Protein AF-A0A1Q9BW76-F1 (afdb_monomer_lite)

pLDDT: mean 77.2, std 19.24, range [25.28, 98.38]

Sequence (351 aa):
MSAIQAGSPHRVFLRGLPVELANRSTLQNICSAFGDVEDAWVRVVDRTAGLHESWSFVQFATGAGATSAAEAGQDIWERVAQAQGLQIDASSIKGTLLQSQKNAEGEVVAESVVLDALEAEDVGNFDFESFRERFSMWLGRPVLRRDAEIIFKVLHEHRPDATVHGILRSAKDMHDDDAPAGTDILLVMAYSANYAPGAVCQRVNYEYSRRHGYGFKCEVLTNEDMLAAISPRDALTWYKVLLLKRELSTETYKYVVWLDGDAAILDQDKSFESFIHQAKGRHLILQEDLSAECRVNCGVMIFRRSNWTLTLLRLLWEGNLSRRHHCKPYYASRTQMLQAAGTAPAGLSTK

InterPro domains:
  IPR000504 RNA recognition motif domain [PS50102] (10-93)
  IPR008630 Glycosyltransferase 34 [PTHR31306] (205-321)
  IPR012677 Nucleotide-binding alpha-beta plait domain superfamily [G3DSA:3.30.70.330] (4-107)
  IPR029044 Nucleotide-diphospho-sugar transferases [G3DSA:3.90.550.10] (182-341)
  IPR035979 RNA-binding domain superfamily [SSF54928] (7-72)

Organism: Symbiodinium microadriaticum (NCBI:txid2951)

Radius of gyration: 22.47 Å; chains: 1; bounding box: 59×48×53 Å

Structure (mmCIF, N/CA/C/O backbone):
data_AF-A0A1Q9BW76-F1
#
_entry.id   AF-A0A1Q9BW76-F1
#
loop_
_atom_site.group_PDB
_atom_site.id
_atom_site.type_symbol
_atom_site.label_atom_id
_atom_site.label_alt_id
_atom_site.label_comp_id
_atom_site.label_asym_id
_atom_site.label_entity_id
_atom_site.label_seq_id
_atom_site.pdbx_PDB_ins_code
_atom_site.Cartn_x
_atom_site.Cartn_y
_atom_site.Cartn_z
_atom_site.occupancy
_atom_site.B_iso_or_equiv
_atom_site.auth_seq_id
_atom_site.auth_comp_id
_atom_site.auth_asym_id
_atom_site.auth_atom_id
_atom_site.pdbx_PDB_model_num
ATOM 1 N N . MET A 1 1 ? 35.151 21.543 -2.971 1.00 30.64 1 MET A N 1
ATOM 2 C CA . MET A 1 1 ? 35.061 20.163 -3.491 1.00 30.64 1 MET A CA 1
ATOM 3 C C . MET A 1 1 ? 33.690 19.625 -3.113 1.00 30.64 1 MET A C 1
ATOM 5 O O . MET A 1 1 ? 33.524 19.171 -1.990 1.00 30.64 1 MET A O 1
ATOM 9 N N . SER A 1 2 ? 32.685 19.803 -3.977 1.00 26.66 2 SER A N 1
ATOM 10 C CA . SER A 1 2 ? 31.343 19.262 -3.734 1.00 26.66 2 SER A CA 1
ATOM 11 C C . SER A 1 2 ? 31.344 17.769 -4.048 1.00 26.66 2 SER A C 1
ATOM 13 O O . SER A 1 2 ? 31.855 17.355 -5.088 1.00 26.66 2 SER A O 1
ATOM 15 N N . ALA A 1 3 ? 30.810 16.971 -3.127 1.00 27.80 3 ALA A N 1
ATOM 16 C CA . ALA A 1 3 ? 30.632 15.542 -3.315 1.00 27.80 3 ALA A CA 1
ATOM 17 C C . ALA A 1 3 ? 29.739 15.279 -4.538 1.00 27.80 3 ALA A C 1
ATOM 19 O O . ALA A 1 3 ? 28.700 15.913 -4.714 1.00 27.80 3 ALA A O 1
ATOM 20 N N . ILE A 1 4 ? 30.186 14.359 -5.387 1.00 25.28 4 ILE A N 1
ATOM 21 C CA . ILE A 1 4 ? 29.471 13.872 -6.564 1.00 25.28 4 ILE A CA 1
ATOM 22 C C . ILE A 1 4 ? 28.160 13.228 -6.085 1.00 25.28 4 ILE A C 1
ATOM 24 O O . ILE A 1 4 ? 28.191 12.280 -5.301 1.00 25.28 4 ILE A O 1
ATOM 28 N N . GLN A 1 5 ? 27.013 13.752 -6.531 1.00 37.19 5 GLN A N 1
ATOM 29 C CA . GLN A 1 5 ? 25.717 13.087 -6.370 1.00 37.19 5 GLN A CA 1
ATOM 30 C C . GLN A 1 5 ? 25.763 11.732 -7.083 1.00 37.19 5 GLN A C 1
ATOM 32 O O . GLN A 1 5 ? 26.122 11.658 -8.259 1.00 37.19 5 GLN A O 1
ATOM 37 N N . ALA A 1 6 ? 25.397 10.666 -6.369 1.00 42.09 6 ALA A N 1
ATOM 38 C CA . ALA A 1 6 ? 25.273 9.326 -6.928 1.00 42.09 6 ALA A CA 1
ATOM 39 C C . ALA A 1 6 ? 24.282 9.346 -8.105 1.00 42.09 6 ALA A C 1
ATOM 41 O O . ALA A 1 6 ? 23.115 9.702 -7.935 1.00 42.09 6 ALA A O 1
ATOM 42 N N . GLY A 1 7 ? 24.769 9.017 -9.304 1.00 56.22 7 GLY A N 1
ATOM 43 C CA . GLY A 1 7 ? 23.944 8.893 -10.502 1.00 56.22 7 GLY A CA 1
ATOM 44 C C . GLY A 1 7 ? 22.870 7.819 -10.333 1.00 56.22 7 GLY A C 1
ATOM 45 O O . GLY A 1 7 ? 23.021 6.887 -9.541 1.00 56.22 7 GLY A O 1
ATOM 46 N N . SER A 1 8 ? 21.764 7.963 -11.058 1.00 55.16 8 SER A N 1
ATOM 47 C CA . SER A 1 8 ? 20.677 6.991 -11.034 1.00 55.16 8 SER A CA 1
ATOM 48 C C . SER A 1 8 ? 21.168 5.596 -11.436 1.00 55.16 8 SER A C 1
ATOM 50 O O . SER A 1 8 ? 21.981 5.487 -12.354 1.00 55.16 8 SER A O 1
ATOM 52 N N . PRO A 1 9 ? 20.661 4.519 -10.817 1.00 71.44 9 PRO A N 1
ATOM 53 C CA . PRO A 1 9 ? 21.101 3.170 -11.146 1.00 71.44 9 PRO A CA 1
ATOM 54 C C . PRO A 1 9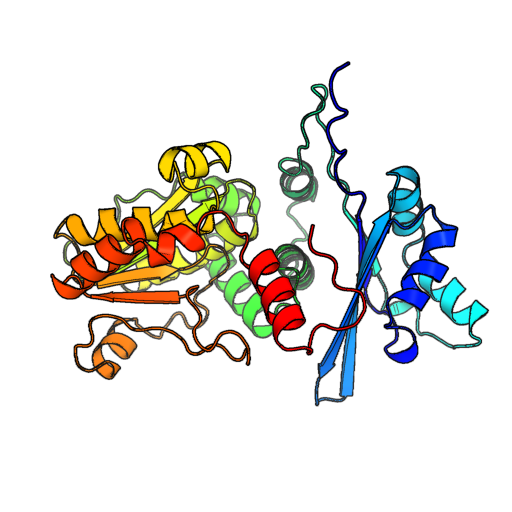 ? 20.678 2.785 -12.573 1.00 71.44 9 PRO A C 1
ATOM 56 O O . PRO A 1 9 ? 19.504 2.894 -12.931 1.00 71.44 9 PRO A O 1
ATOM 59 N N . HIS A 1 10 ? 21.624 2.296 -13.379 1.00 88.00 10 HIS A N 1
ATOM 60 C CA . HIS A 1 10 ? 21.377 1.826 -14.745 1.00 88.00 10 HIS A CA 1
ATOM 61 C C . HIS A 1 10 ? 20.973 0.346 -14.722 1.00 88.00 10 HIS A C 1
ATOM 63 O O . HIS A 1 10 ? 21.835 -0.530 -14.689 1.00 88.00 10 HIS A O 1
ATOM 69 N N . ARG A 1 11 ? 19.669 0.044 -14.670 1.00 87.25 11 ARG A N 1
ATOM 70 C CA . ARG A 1 11 ? 19.169 -1.330 -14.474 1.00 87.25 11 ARG A CA 1
ATOM 71 C C . ARG A 1 11 ? 18.524 -1.915 -15.729 1.00 87.25 11 ARG A C 1
ATOM 73 O O . ARG A 1 11 ? 17.868 -1.218 -16.494 1.00 87.25 11 ARG A O 1
ATOM 80 N N . VAL A 1 12 ? 18.669 -3.224 -15.901 1.00 85.50 12 VAL A N 1
ATOM 81 C CA . VAL A 1 12 ? 18.027 -4.010 -16.963 1.00 85.50 12 VAL A CA 1
ATOM 82 C C . VAL A 1 12 ? 17.241 -5.146 -16.328 1.00 85.50 12 VAL A C 1
ATOM 84 O O . VAL A 1 12 ? 17.756 -5.831 -15.441 1.00 85.50 12 VAL A O 1
ATOM 87 N N . PHE A 1 13 ? 15.994 -5.331 -16.765 1.00 84.69 13 PHE A N 1
ATOM 88 C CA . PHE A 1 13 ? 15.166 -6.467 -16.373 1.00 84.69 13 PHE A CA 1
ATOM 89 C C . PHE A 1 13 ? 15.250 -7.562 -17.435 1.0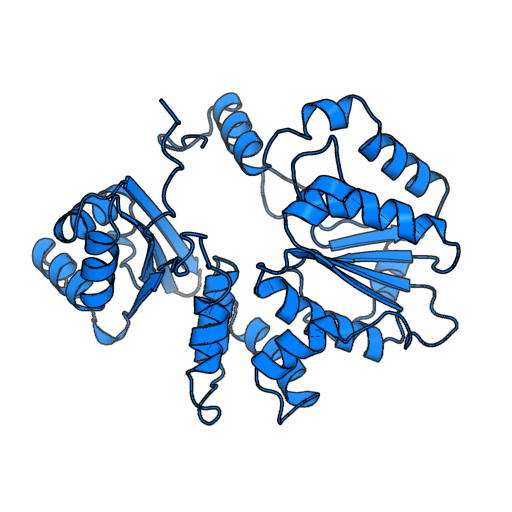0 84.69 13 PHE A C 1
ATOM 91 O O . PHE A 1 13 ? 15.068 -7.319 -18.629 1.00 84.69 13 PHE A O 1
ATOM 98 N N . LEU A 1 14 ? 15.528 -8.773 -16.972 1.00 82.81 14 LEU A N 1
ATOM 99 C CA . LEU A 1 14 ? 15.807 -9.942 -17.786 1.00 82.81 14 LEU A CA 1
ATOM 100 C C . LEU A 1 14 ? 14.862 -11.072 -17.364 1.00 82.81 14 LEU A C 1
ATOM 102 O O . LEU A 1 14 ? 14.871 -11.504 -16.207 1.00 82.81 14 LEU A O 1
ATOM 106 N N . ARG A 1 15 ? 14.030 -11.550 -18.293 1.00 78.12 15 ARG A N 1
ATOM 107 C CA . ARG A 1 15 ? 13.020 -12.593 -18.052 1.00 78.12 15 ARG A CA 1
ATOM 108 C C . ARG A 1 15 ? 13.410 -13.900 -18.740 1.00 78.12 15 ARG A C 1
ATOM 110 O O . ARG A 1 15 ? 14.184 -13.877 -19.687 1.00 78.12 15 ARG A O 1
ATOM 117 N N . GLY A 1 16 ? 12.854 -15.022 -18.283 1.00 78.38 16 GLY A N 1
ATOM 118 C CA . GLY A 1 16 ? 13.006 -16.310 -18.971 1.00 78.38 16 GLY A CA 1
ATOM 119 C C . GLY A 1 16 ? 14.390 -16.938 -18.815 1.00 78.38 16 GLY A C 1
ATOM 120 O O . GLY A 1 16 ? 14.782 -17.763 -19.630 1.00 78.38 16 GLY A O 1
ATOM 121 N N . LEU A 1 17 ? 15.134 -16.552 -17.777 1.00 76.50 17 LEU A N 1
ATOM 122 C CA . LEU A 1 17 ? 16.426 -17.156 -17.473 1.00 76.50 17 LEU A CA 1
ATOM 123 C C . LEU A 1 17 ? 16.195 -18.646 -17.123 1.00 76.50 17 LEU A C 1
ATOM 125 O O . LEU A 1 17 ? 15.382 -18.943 -16.238 1.00 76.50 17 LEU A O 1
ATOM 129 N N . PRO A 1 18 ? 16.847 -19.604 -17.802 1.00 78.75 18 PRO A N 1
ATOM 130 C CA . PRO A 1 18 ? 16.723 -21.011 -17.433 1.00 78.75 18 PRO A CA 1
ATOM 131 C C . PRO A 1 18 ? 17.132 -21.224 -15.977 1.00 78.75 18 PRO A C 1
ATOM 133 O O . PRO A 1 18 ? 18.048 -20.562 -15.483 1.00 78.75 18 PRO A O 1
ATOM 136 N N . VAL A 1 19 ? 16.447 -22.122 -15.270 1.00 79.19 19 VAL A N 1
ATOM 137 C CA . VAL A 1 19 ? 16.668 -22.350 -13.830 1.00 79.19 19 VAL A CA 1
ATOM 138 C C . VAL A 1 19 ? 18.111 -22.753 -13.547 1.00 79.19 19 VAL A C 1
ATOM 140 O O . VAL A 1 19 ? 18.692 -22.337 -12.548 1.00 79.19 19 VAL A O 1
ATOM 143 N N . GLU A 1 20 ? 18.715 -23.499 -14.464 1.00 80.50 20 GLU A N 1
ATOM 144 C CA . GLU A 1 20 ? 20.098 -23.964 -14.408 1.00 80.50 20 GLU A CA 1
ATOM 145 C C . GLU A 1 20 ? 21.093 -22.796 -14.434 1.00 80.50 20 GLU A C 1
ATOM 147 O O . GLU A 1 20 ? 22.194 -22.881 -13.891 1.00 80.50 20 GLU A O 1
ATOM 152 N N . LEU A 1 21 ? 20.687 -21.678 -15.036 1.00 76.00 21 LEU A N 1
ATOM 153 C CA . LEU A 1 21 ? 21.475 -20.459 -15.179 1.00 76.00 21 LEU A CA 1
ATOM 154 C C . LEU A 1 21 ? 21.073 -19.386 -14.163 1.00 76.00 21 LEU A C 1
ATOM 156 O O . LEU A 1 21 ? 21.686 -18.318 -14.111 1.00 76.00 21 LEU A O 1
ATOM 160 N N . ALA A 1 22 ? 20.068 -19.666 -13.331 1.00 81.50 22 ALA A N 1
ATOM 161 C CA . ALA A 1 22 ? 19.457 -18.711 -12.429 1.00 81.50 22 ALA A CA 1
ATOM 162 C C . ALA A 1 22 ? 20.263 -18.479 -11.140 1.00 81.50 22 ALA A C 1
ATOM 164 O O . ALA A 1 22 ? 19.748 -18.556 -10.024 1.00 81.50 22 ALA A O 1
ATOM 165 N N . ASN A 1 23 ? 21.540 -18.135 -11.298 1.00 87.62 23 ASN A N 1
ATOM 166 C CA . ASN A 1 23 ? 22.409 -17.697 -10.218 1.00 87.62 23 ASN A CA 1
ATOM 167 C C . ASN A 1 23 ? 23.085 -16.356 -10.552 1.00 87.62 23 ASN A C 1
ATOM 169 O O . ASN A 1 23 ? 23.303 -15.997 -11.710 1.00 87.62 23 ASN A O 1
ATOM 173 N N . ARG A 1 24 ? 23.414 -15.607 -9.496 1.00 88.44 24 ARG A N 1
ATOM 174 C CA . ARG A 1 24 ? 23.959 -14.246 -9.584 1.00 88.44 24 ARG A CA 1
ATOM 175 C C . ARG A 1 24 ? 25.261 -14.178 -10.383 1.00 88.44 24 ARG A C 1
ATOM 177 O O . ARG A 1 24 ? 25.394 -13.301 -11.227 1.00 88.44 24 ARG A O 1
ATOM 184 N N . SER A 1 25 ? 26.199 -15.090 -10.135 1.00 89.00 25 SER A N 1
ATOM 185 C CA . SER A 1 25 ? 27.525 -15.072 -10.765 1.00 89.00 25 SER A CA 1
ATOM 186 C C . SER A 1 25 ? 27.455 -15.341 -12.266 1.00 89.00 25 SER A C 1
ATOM 188 O O . SER A 1 25 ? 28.106 -14.650 -13.043 1.00 89.00 25 SER A O 1
ATOM 190 N N . THR A 1 26 ? 26.624 -16.296 -12.685 1.00 85.94 26 THR A N 1
ATOM 191 C CA . THR A 1 26 ? 26.348 -16.558 -14.100 1.00 85.94 26 THR A CA 1
ATOM 192 C C . THR A 1 26 ? 25.786 -15.309 -14.765 1.00 85.94 26 THR A C 1
ATOM 194 O O . THR A 1 26 ? 26.327 -14.877 -15.780 1.00 85.94 26 THR A O 1
ATOM 197 N N . LEU A 1 27 ? 24.780 -14.672 -14.159 1.00 88.62 27 LEU A N 1
ATOM 198 C CA . LEU A 1 27 ? 24.181 -13.465 -14.722 1.00 88.62 27 LEU A CA 1
ATOM 199 C C . LEU A 1 27 ? 25.171 -12.295 -14.824 1.00 88.62 27 LEU A C 1
ATOM 201 O O . LEU A 1 27 ? 25.184 -11.603 -15.836 1.00 88.62 27 LEU A O 1
ATOM 205 N N . GLN A 1 28 ? 26.025 -12.099 -13.814 1.00 92.38 28 GLN A N 1
ATOM 206 C CA . GLN A 1 28 ? 27.088 -11.089 -13.861 1.00 92.38 28 GLN A CA 1
ATOM 207 C C . GLN A 1 28 ? 28.040 -11.351 -15.024 1.00 92.38 28 GLN A C 1
ATOM 209 O O . GLN A 1 28 ? 28.235 -10.465 -15.844 1.00 92.38 28 GLN A O 1
ATOM 214 N N . ASN A 1 29 ? 28.558 -12.575 -15.141 1.00 88.88 29 ASN A N 1
ATOM 215 C CA . ASN A 1 29 ? 29.505 -12.940 -16.194 1.00 88.88 29 ASN A CA 1
ATOM 216 C C . ASN A 1 29 ? 28.921 -12.744 -17.599 1.00 88.88 29 ASN A C 1
ATOM 218 O O . ASN A 1 29 ? 29.605 -12.240 -18.485 1.00 88.88 29 ASN A O 1
ATOM 222 N N . ILE A 1 30 ? 27.657 -13.130 -17.797 1.00 87.06 30 ILE A N 1
ATOM 223 C CA . ILE A 1 30 ? 26.947 -12.942 -19.068 1.00 87.06 30 ILE A CA 1
ATOM 224 C C . ILE A 1 30 ? 26.818 -11.454 -19.373 1.00 87.06 30 ILE A C 1
ATOM 226 O O . ILE A 1 30 ? 27.171 -10.998 -20.460 1.00 87.06 30 ILE A O 1
ATOM 230 N N . CYS A 1 31 ? 26.324 -10.687 -18.403 1.00 90.81 31 CYS A N 1
ATOM 231 C CA . CYS A 1 31 ? 26.029 -9.285 -18.624 1.00 90.81 31 CYS A CA 1
ATOM 232 C C . CYS A 1 31 ? 27.281 -8.404 -18.696 1.00 90.81 31 CYS A C 1
ATOM 234 O O . CYS A 1 31 ? 27.226 -7.346 -19.317 1.00 90.81 31 CYS A O 1
ATOM 236 N N . SER A 1 32 ? 28.426 -8.858 -18.177 1.00 92.88 32 SER A N 1
ATOM 237 C CA . SER A 1 32 ? 29.717 -8.177 -18.333 1.00 92.88 32 SER A CA 1
ATOM 238 C C . SER A 1 32 ? 30.139 -7.993 -19.794 1.00 92.88 32 SER A C 1
ATOM 240 O O . SER A 1 32 ? 30.930 -7.100 -20.084 1.00 92.88 32 SER A O 1
ATOM 242 N N . ALA A 1 33 ? 29.588 -8.775 -20.730 1.00 91.25 33 ALA A N 1
ATOM 243 C CA . ALA A 1 33 ? 29.816 -8.577 -22.162 1.00 91.25 33 ALA A CA 1
ATOM 244 C C . ALA A 1 33 ? 29.223 -7.260 -22.702 1.00 91.25 33 ALA A C 1
ATOM 246 O O . ALA A 1 33 ? 29.654 -6.786 -23.752 1.00 91.25 33 ALA A O 1
ATOM 247 N N . PHE A 1 34 ? 28.251 -6.670 -21.999 1.00 91.25 34 PHE A N 1
ATOM 248 C CA . PHE A 1 34 ? 27.590 -5.424 -22.399 1.00 91.25 34 PHE A CA 1
ATOM 249 C C . PHE A 1 34 ? 28.145 -4.201 -21.660 1.00 91.25 34 PHE A C 1
ATOM 251 O O . PHE A 1 34 ? 28.012 -3.084 -22.149 1.00 91.25 34 PHE A O 1
ATOM 258 N N . GLY A 1 35 ? 28.802 -4.396 -20.513 1.00 93.88 35 GLY A N 1
ATOM 259 C CA . GLY A 1 35 ? 29.463 -3.347 -19.737 1.00 93.88 35 GLY A CA 1
ATOM 260 C C . GLY A 1 35 ? 29.737 -3.780 -18.297 1.00 93.88 35 GLY A C 1
ATOM 261 O O . GLY A 1 35 ? 29.344 -4.869 -17.885 1.00 93.88 35 GLY A O 1
ATOM 262 N N . ASP A 1 36 ? 30.381 -2.917 -17.511 1.00 94.44 36 ASP A N 1
ATOM 263 C CA . ASP A 1 36 ? 30.688 -3.214 -16.108 1.00 94.44 36 ASP A CA 1
ATOM 264 C C . ASP A 1 36 ? 29.402 -3.399 -15.289 1.00 94.44 36 ASP A C 1
ATOM 266 O O . ASP A 1 36 ? 28.577 -2.487 -15.181 1.00 94.44 36 ASP A O 1
ATOM 270 N N . VAL A 1 37 ? 29.232 -4.588 -14.710 1.00 94.38 37 VAL A N 1
ATOM 271 C CA . VAL A 1 37 ? 28.081 -4.949 -13.873 1.00 94.38 37 VAL A CA 1
ATOM 272 C C . VAL A 1 37 ? 28.410 -4.650 -12.412 1.00 94.38 37 VAL A C 1
ATOM 274 O O . VAL A 1 37 ? 29.321 -5.244 -11.842 1.00 94.38 37 VAL A O 1
ATOM 277 N N . GLU A 1 38 ? 27.647 -3.758 -11.785 1.00 93.19 38 GLU A N 1
ATOM 278 C CA . GLU A 1 38 ? 27.771 -3.448 -10.357 1.00 93.19 38 GLU A CA 1
ATOM 279 C C . GLU A 1 38 ? 27.062 -4.484 -9.485 1.00 93.19 38 GLU A C 1
ATOM 281 O O . GLU A 1 38 ? 27.547 -4.847 -8.413 1.00 93.19 38 GLU A O 1
ATOM 286 N N . ASP A 1 39 ? 25.886 -4.939 -9.924 1.00 91.94 39 ASP A N 1
ATOM 287 C CA . ASP A 1 39 ? 25.072 -5.880 -9.167 1.00 91.94 39 ASP A CA 1
ATOM 288 C C . ASP A 1 39 ? 24.144 -6.697 -10.073 1.00 91.94 39 ASP A C 1
ATOM 290 O O . ASP A 1 39 ? 23.821 -6.306 -11.194 1.00 91.94 39 ASP A O 1
ATOM 294 N N . ALA A 1 40 ? 23.704 -7.845 -9.574 1.00 91.25 40 ALA A N 1
ATOM 295 C CA . ALA A 1 40 ? 22.761 -8.725 -10.230 1.00 91.25 40 ALA A CA 1
ATOM 296 C C . ALA A 1 40 ? 21.883 -9.428 -9.188 1.00 91.25 40 ALA A C 1
ATOM 298 O O . ALA A 1 40 ? 22.365 -9.914 -8.162 1.00 91.25 40 ALA A O 1
ATOM 299 N N . TRP A 1 41 ? 20.594 -9.537 -9.486 1.00 87.44 41 TRP A N 1
ATOM 300 C CA . TRP A 1 41 ? 19.612 -10.236 -8.667 1.00 87.44 41 TRP A CA 1
ATOM 301 C C . TRP A 1 41 ? 18.916 -11.276 -9.517 1.00 87.44 41 TRP A C 1
ATOM 303 O O . TRP A 1 41 ? 18.457 -10.967 -10.611 1.00 87.44 41 TRP A O 1
ATOM 313 N N . VAL A 1 42 ? 18.793 -12.488 -8.993 1.00 85.38 42 VAL A N 1
ATOM 314 C CA . VAL A 1 42 ? 18.041 -13.558 -9.639 1.00 85.38 42 VAL A CA 1
ATOM 315 C C . VAL A 1 42 ? 16.978 -14.056 -8.681 1.00 85.38 42 VAL A C 1
ATOM 317 O O . VAL A 1 42 ? 17.256 -14.292 -7.504 1.00 85.38 42 VAL A O 1
ATOM 320 N N . ARG A 1 43 ? 15.761 -14.230 -9.189 1.00 78.56 43 ARG A N 1
ATOM 321 C CA . ARG A 1 43 ? 14.680 -14.891 -8.473 1.00 78.56 43 ARG A CA 1
ATOM 322 C C . ARG A 1 43 ? 14.122 -16.013 -9.332 1.00 78.56 43 ARG A C 1
ATOM 324 O O . ARG A 1 43 ? 13.518 -15.778 -10.375 1.00 78.56 43 ARG A O 1
ATOM 331 N N . VAL A 1 44 ? 14.304 -17.232 -8.841 1.00 76.81 44 VAL A N 1
ATOM 332 C CA . VAL A 1 44 ? 13.630 -18.424 -9.351 1.00 76.81 44 VAL A CA 1
ATOM 333 C C . VAL A 1 44 ? 12.333 -18.581 -8.581 1.00 76.81 44 VAL A C 1
ATOM 335 O O . VAL A 1 44 ? 12.339 -18.619 -7.349 1.00 76.81 44 VAL A O 1
ATOM 338 N N . VAL A 1 45 ? 11.215 -18.647 -9.294 1.00 69.19 45 VAL A N 1
ATOM 339 C CA . VAL A 1 45 ? 9.941 -19.056 -8.712 1.00 69.19 45 VAL A CA 1
ATOM 340 C C . VAL A 1 45 ? 9.696 -20.487 -9.159 1.00 69.19 45 VAL A C 1
ATOM 342 O O . VAL A 1 45 ? 9.292 -20.738 -10.293 1.00 69.19 45 VAL A O 1
ATOM 345 N N . ASP A 1 46 ? 9.964 -21.425 -8.257 1.00 58.91 46 ASP A N 1
ATOM 346 C CA . ASP A 1 46 ? 9.541 -22.805 -8.442 1.00 58.91 46 ASP A CA 1
ATOM 347 C C . ASP A 1 46 ? 8.031 -22.883 -8.202 1.00 58.91 46 ASP A C 1
ATOM 349 O O . ASP A 1 46 ? 7.548 -22.662 -7.086 1.00 58.91 46 ASP A O 1
ATOM 353 N N . ARG A 1 47 ? 7.267 -23.126 -9.271 1.00 57.62 47 ARG A N 1
ATOM 354 C CA . ARG A 1 47 ? 5.866 -23.507 -9.134 1.00 57.62 47 ARG A CA 1
ATOM 355 C C . ARG A 1 47 ? 5.826 -25.025 -9.117 1.00 57.62 47 ARG A C 1
ATOM 357 O O . ARG A 1 47 ? 6.166 -25.666 -10.107 1.00 57.62 47 ARG A O 1
ATOM 364 N N . THR A 1 48 ? 5.234 -25.577 -8.065 1.00 47.59 48 THR A N 1
ATOM 365 C CA . THR A 1 48 ? 4.872 -26.996 -7.890 1.00 47.59 48 THR A CA 1
ATOM 366 C C . THR A 1 48 ? 4.027 -27.609 -9.027 1.00 47.59 48 THR A C 1
ATOM 368 O O . THR A 1 48 ? 3.669 -28.778 -8.956 1.00 47.59 48 THR A O 1
ATOM 371 N N . ALA A 1 49 ? 3.726 -26.857 -10.091 1.00 52.56 49 ALA A N 1
ATOM 372 C CA . ALA A 1 49 ? 3.013 -27.279 -11.294 1.00 52.56 49 ALA A CA 1
ATOM 373 C C . ALA A 1 49 ? 3.921 -27.473 -12.534 1.00 52.56 49 ALA A C 1
ATOM 375 O O . ALA A 1 49 ? 3.407 -27.529 -13.648 1.00 52.56 49 ALA A O 1
ATOM 376 N N . GLY A 1 50 ? 5.249 -27.551 -12.374 1.00 52.69 50 GLY A N 1
ATOM 377 C CA . GLY A 1 50 ? 6.175 -27.857 -13.480 1.00 52.69 50 GLY A CA 1
ATOM 378 C C . GLY A 1 50 ? 6.440 -26.696 -14.444 1.00 52.69 50 GLY A C 1
ATOM 379 O O . GLY A 1 50 ? 6.957 -26.906 -15.536 1.00 52.69 50 GLY A O 1
ATOM 380 N N . LEU A 1 51 ? 6.094 -25.468 -14.049 1.00 53.81 51 LEU A N 1
ATOM 381 C CA . LEU A 1 51 ? 6.440 -24.247 -14.774 1.00 53.81 51 LEU A CA 1
ATOM 382 C C . LEU A 1 51 ? 7.409 -23.438 -13.920 1.00 53.81 51 LEU A C 1
ATOM 384 O O . LEU A 1 51 ? 7.003 -22.773 -12.965 1.00 53.81 51 LEU A O 1
ATOM 388 N N . HIS A 1 52 ? 8.689 -23.501 -14.268 1.00 64.56 52 HIS A N 1
ATOM 389 C CA . HIS A 1 52 ? 9.691 -22.652 -13.651 1.00 64.56 52 HIS A CA 1
ATOM 390 C C . HIS A 1 52 ? 9.731 -21.310 -14.381 1.00 64.56 52 HIS A C 1
ATOM 392 O O . HIS A 1 52 ? 10.133 -21.229 -15.538 1.00 64.56 52 HIS A O 1
ATOM 398 N N . GLU A 1 53 ? 9.316 -20.246 -13.700 1.00 71.38 53 GLU A N 1
ATOM 399 C CA . GLU A 1 53 ? 9.544 -18.883 -14.173 1.00 71.38 53 GLU A CA 1
ATOM 400 C C . GLU A 1 53 ? 10.695 -18.298 -13.362 1.00 71.38 53 GLU A C 1
ATOM 402 O O . GLU A 1 53 ? 10.639 -18.243 -12.129 1.00 71.38 53 GLU A O 1
ATOM 407 N N . SER A 1 54 ? 11.736 -17.833 -14.045 1.00 78.25 54 SER A N 1
ATOM 408 C CA . SER A 1 54 ? 12.777 -17.043 -13.407 1.00 78.25 54 SER A CA 1
ATOM 409 C C . SER A 1 54 ? 12.865 -15.656 -14.033 1.00 78.25 54 SER A C 1
ATOM 411 O O . SER A 1 54 ? 12.554 -15.431 -15.211 1.00 78.25 54 SER A O 1
ATOM 413 N N . TRP A 1 55 ? 13.231 -14.701 -13.195 1.00 81.94 55 TRP A N 1
ATOM 414 C CA . TRP A 1 55 ? 13.462 -13.330 -13.597 1.00 81.94 55 TRP A CA 1
ATOM 415 C C . TRP A 1 55 ? 14.649 -12.766 -12.845 1.00 81.94 55 TRP A C 1
ATOM 417 O O . TRP A 1 55 ? 15.035 -13.240 -11.771 1.00 81.94 55 TRP A O 1
ATOM 427 N N . SER A 1 56 ? 15.243 -11.741 -13.433 1.00 85.50 56 SER A N 1
ATOM 428 C CA . SER A 1 56 ? 16.465 -11.168 -12.921 1.00 85.50 56 SER A CA 1
ATOM 429 C C . SER A 1 56 ? 16.600 -9.688 -13.243 1.00 85.50 56 SER A C 1
ATOM 431 O O . SER A 1 56 ? 15.993 -9.173 -14.180 1.00 85.50 56 SER A O 1
ATOM 433 N N . PHE A 1 57 ? 17.384 -9.003 -12.422 1.00 89.25 57 PHE A N 1
ATOM 434 C CA . PHE A 1 57 ? 17.760 -7.611 -12.611 1.00 89.25 57 PHE A CA 1
ATOM 435 C C . PHE A 1 57 ? 19.278 -7.523 -12.666 1.00 89.25 57 PHE A C 1
ATOM 437 O O . PHE A 1 57 ? 19.956 -8.186 -11.881 1.00 89.25 57 PHE A O 1
ATOM 444 N N . VAL A 1 58 ? 19.805 -6.677 -13.542 1.00 90.44 58 VAL A N 1
ATOM 445 C CA . VAL A 1 58 ? 21.242 -6.394 -13.624 1.00 90.44 58 VAL A CA 1
ATOM 446 C C . VAL A 1 58 ? 21.452 -4.896 -13.571 1.00 90.44 58 VAL A C 1
ATOM 448 O O . VAL A 1 58 ? 20.815 -4.159 -14.317 1.00 90.44 58 VAL A O 1
ATOM 451 N N . GLN A 1 59 ? 22.311 -4.445 -12.664 1.00 91.31 59 GLN A N 1
ATOM 452 C CA . GLN A 1 59 ? 22.718 -3.054 -12.540 1.00 91.31 59 GLN A CA 1
ATOM 453 C C . GLN A 1 59 ? 24.096 -2.871 -13.170 1.00 91.31 59 GLN A C 1
ATOM 455 O O . GLN A 1 59 ? 25.053 -3.531 -12.777 1.00 91.31 59 GLN A O 1
ATOM 460 N N . PHE A 1 60 ? 24.187 -1.952 -14.123 1.00 92.50 60 PHE A N 1
ATOM 461 C CA . PHE A 1 60 ? 25.416 -1.565 -14.799 1.00 92.50 60 PHE A CA 1
ATOM 462 C C . PHE A 1 60 ? 25.987 -0.280 -14.200 1.00 92.50 60 PHE A C 1
ATOM 464 O O . PHE A 1 60 ? 25.243 0.585 -13.736 1.00 92.50 60 PHE A O 1
ATOM 471 N N . ALA A 1 61 ? 27.309 -0.130 -14.273 1.00 92.25 61 ALA A N 1
ATOM 472 C CA . ALA A 1 61 ? 28.007 1.081 -13.849 1.00 92.25 61 ALA A CA 1
ATOM 473 C C . ALA A 1 61 ? 27.731 2.269 -14.784 1.00 92.25 61 ALA A C 1
ATOM 475 O O . ALA A 1 61 ? 27.882 3.424 -14.395 1.00 92.25 61 ALA A O 1
ATOM 476 N N . THR A 1 62 ? 27.321 2.000 -16.031 1.00 91.31 62 THR A N 1
ATOM 477 C CA . THR A 1 62 ? 27.055 3.029 -17.043 1.00 91.31 62 THR A CA 1
ATOM 478 C C . THR A 1 62 ? 25.747 2.776 -17.788 1.00 91.31 62 THR A C 1
ATOM 480 O O . THR A 1 62 ? 25.327 1.635 -17.994 1.00 91.31 62 THR A O 1
ATOM 483 N N . GLY A 1 63 ? 25.117 3.858 -18.254 1.00 86.31 63 GLY A N 1
ATOM 484 C CA . GLY A 1 63 ? 23.911 3.781 -19.081 1.00 86.31 63 GLY A CA 1
ATOM 485 C C . GLY A 1 63 ? 24.149 3.109 -20.434 1.00 86.31 63 GLY A C 1
ATOM 486 O O . GLY A 1 63 ? 23.251 2.442 -20.942 1.00 86.31 63 GLY A O 1
ATOM 487 N N . ALA A 1 64 ? 25.362 3.223 -20.986 1.00 89.44 64 ALA A N 1
ATOM 488 C CA . ALA A 1 64 ? 25.745 2.548 -22.224 1.00 89.44 64 ALA A CA 1
ATOM 489 C C . ALA A 1 64 ? 25.670 1.021 -22.075 1.00 89.44 64 ALA A C 1
ATOM 491 O O . ALA A 1 64 ? 25.101 0.356 -22.937 1.00 89.44 64 ALA A O 1
ATOM 492 N N . GLY A 1 65 ? 26.154 0.478 -20.951 1.00 90.00 65 GLY A N 1
ATOM 493 C CA . GLY A 1 65 ? 26.093 -0.962 -20.698 1.00 90.00 65 GLY A CA 1
ATOM 494 C C . GLY A 1 65 ? 24.670 -1.482 -20.513 1.00 90.00 65 GLY A C 1
ATOM 495 O O . GLY A 1 65 ? 24.298 -2.490 -21.110 1.00 90.00 65 GLY A O 1
ATOM 496 N N . ALA A 1 66 ? 23.839 -0.744 -19.769 1.00 87.56 66 ALA A N 1
ATOM 497 C CA . ALA A 1 66 ? 22.428 -1.091 -19.625 1.00 87.56 66 ALA A CA 1
ATOM 498 C C . ALA A 1 66 ? 21.685 -1.060 -20.970 1.00 87.56 66 ALA A C 1
ATOM 500 O O . ALA A 1 66 ? 20.927 -1.978 -21.270 1.00 87.56 66 ALA A O 1
ATOM 501 N N . THR A 1 67 ? 21.929 -0.036 -21.793 1.00 84.62 67 THR A N 1
ATOM 502 C CA . THR A 1 67 ? 21.297 0.110 -23.115 1.00 84.62 67 THR A CA 1
ATOM 503 C C . THR A 1 67 ? 21.708 -1.027 -24.045 1.00 84.62 67 THR A C 1
ATOM 505 O O . THR A 1 67 ? 20.839 -1.707 -24.573 1.00 84.62 67 THR A O 1
ATOM 508 N N . SER A 1 68 ? 23.012 -1.310 -24.134 1.00 87.25 68 SER A N 1
ATOM 509 C CA . SER A 1 68 ? 23.564 -2.419 -24.922 1.00 87.25 68 SER A CA 1
ATOM 510 C C . SER A 1 68 ? 22.960 -3.772 -24.525 1.00 87.25 68 SER A C 1
ATOM 512 O O . SER A 1 68 ? 22.541 -4.550 -25.380 1.00 87.25 68 SER A O 1
ATOM 514 N N . ALA A 1 69 ? 22.825 -4.038 -23.221 1.00 87.25 69 ALA A N 1
ATOM 515 C CA . ALA A 1 69 ? 22.186 -5.259 -22.738 1.00 87.25 69 ALA A CA 1
ATOM 516 C C . ALA A 1 69 ? 20.685 -5.316 -23.073 1.00 87.25 69 ALA A C 1
ATOM 518 O O . ALA A 1 69 ? 20.170 -6.361 -23.458 1.00 87.25 69 ALA A O 1
ATOM 519 N N . ALA A 1 70 ? 19.950 -4.215 -22.943 1.00 82.69 70 ALA A N 1
ATOM 520 C CA . ALA A 1 70 ? 18.529 -4.236 -23.265 1.00 82.69 70 ALA A CA 1
ATOM 521 C C . ALA A 1 70 ? 18.252 -4.356 -24.770 1.00 82.69 70 ALA A C 1
ATOM 523 O O . ALA A 1 70 ? 17.324 -5.067 -25.146 1.00 82.69 70 ALA A O 1
ATOM 524 N N . GLU A 1 71 ? 19.065 -3.710 -25.610 1.00 83.44 71 GLU A N 1
ATOM 525 C CA . GLU A 1 71 ? 19.013 -3.837 -27.072 1.00 83.44 71 GLU A CA 1
ATOM 526 C C . GLU A 1 71 ? 19.338 -5.259 -27.525 1.00 83.44 71 GLU A C 1
ATOM 528 O O . GLU A 1 71 ? 18.698 -5.770 -28.440 1.00 83.44 71 GLU A O 1
ATOM 533 N N . ALA A 1 72 ? 20.278 -5.924 -26.846 1.00 83.81 72 ALA A N 1
ATOM 534 C CA . ALA A 1 72 ? 20.588 -7.321 -27.114 1.00 83.81 72 ALA A CA 1
ATOM 535 C C . ALA A 1 72 ? 19.393 -8.253 -26.844 1.00 83.81 72 ALA A C 1
ATOM 537 O O . ALA A 1 72 ? 19.321 -9.311 -27.452 1.00 83.81 72 ALA A O 1
ATOM 538 N N . GLY A 1 73 ? 18.440 -7.885 -25.978 1.00 78.94 73 GLY A N 1
ATOM 539 C CA . GLY A 1 73 ? 17.143 -8.561 -25.860 1.00 78.94 73 GLY A CA 1
ATOM 540 C C . GLY A 1 73 ? 17.225 -10.096 -25.787 1.00 78.94 73 GLY A C 1
ATOM 541 O O . GLY A 1 73 ? 17.673 -10.656 -24.784 1.00 78.94 73 GLY A O 1
ATOM 542 N N . GLN A 1 74 ? 16.752 -10.770 -26.844 1.00 65.75 74 GLN A N 1
ATOM 543 C CA . GLN A 1 74 ? 16.779 -12.235 -26.993 1.00 65.75 74 GLN A CA 1
ATOM 544 C C . GLN A 1 74 ? 18.192 -12.792 -27.245 1.00 65.75 74 GLN A C 1
ATOM 546 O O . GLN A 1 74 ? 18.519 -13.858 -26.716 1.00 65.75 74 GLN A O 1
ATOM 551 N N . ASP A 1 75 ? 19.056 -12.046 -27.938 1.00 72.44 75 ASP A N 1
ATOM 552 C CA . ASP A 1 75 ? 20.429 -12.442 -28.281 1.00 72.44 75 ASP A CA 1
ATOM 553 C C . ASP A 1 75 ? 21.295 -12.681 -27.043 1.00 72.44 75 ASP A C 1
ATOM 555 O O . ASP A 1 75 ? 22.261 -13.446 -27.108 1.00 72.44 75 ASP A O 1
ATOM 559 N N . ILE A 1 76 ? 20.965 -12.049 -25.904 1.00 76.50 76 ILE A N 1
ATOM 560 C CA . ILE A 1 76 ? 21.632 -12.339 -24.629 1.00 76.50 76 ILE A CA 1
ATOM 561 C C . ILE A 1 76 ? 21.598 -13.842 -24.396 1.00 76.50 76 ILE A C 1
ATOM 563 O O . ILE A 1 76 ? 22.645 -14.452 -24.196 1.00 76.50 76 ILE A O 1
ATOM 567 N N . TRP A 1 77 ? 20.416 -14.446 -24.480 1.00 71.88 77 TRP A N 1
ATOM 568 C CA . TRP A 1 77 ? 20.199 -15.836 -24.103 1.00 71.88 77 TRP A CA 1
ATOM 569 C C . TRP A 1 77 ? 20.700 -16.820 -25.127 1.00 71.88 77 TRP A C 1
ATOM 571 O O . TRP A 1 77 ? 21.219 -17.856 -24.731 1.00 71.88 77 TRP A O 1
ATOM 581 N N . GLU A 1 78 ? 20.628 -16.485 -26.409 1.00 71.06 78 GLU A N 1
ATOM 582 C CA . GLU A 1 78 ? 21.250 -17.298 -27.451 1.00 71.06 78 GLU A CA 1
ATOM 583 C C . GLU A 1 78 ? 22.763 -17.398 -27.232 1.00 71.06 78 GLU A C 1
ATOM 585 O O . GLU A 1 78 ? 23.334 -18.488 -27.302 1.00 71.06 78 GLU A O 1
ATOM 590 N N . ARG A 1 79 ? 23.409 -16.292 -26.843 1.00 70.62 79 ARG A N 1
ATOM 591 C CA . ARG A 1 79 ? 24.836 -16.289 -26.493 1.00 70.62 79 ARG A CA 1
ATOM 592 C C . ARG A 1 79 ? 25.120 -17.093 -25.226 1.00 70.62 79 ARG A C 1
ATOM 594 O O . ARG A 1 79 ? 26.126 -17.800 -25.183 1.00 70.62 79 ARG A O 1
ATOM 601 N N . VAL A 1 80 ? 24.246 -17.038 -24.215 1.00 68.44 80 VAL A N 1
ATOM 602 C CA . VAL A 1 80 ? 24.386 -17.887 -23.016 1.00 68.44 80 VAL A CA 1
ATOM 603 C C . VAL A 1 80 ? 24.232 -19.364 -23.360 1.00 68.44 80 VAL A C 1
ATOM 605 O O . VAL A 1 80 ? 25.052 -20.179 -22.940 1.00 68.44 80 VAL A O 1
ATOM 608 N N . ALA A 1 81 ? 23.199 -19.697 -24.135 1.00 68.62 81 ALA A N 1
ATOM 609 C CA . ALA A 1 81 ? 22.904 -21.043 -24.600 1.00 68.62 81 ALA A CA 1
ATOM 610 C C . ALA A 1 81 ? 24.121 -21.621 -25.319 1.00 68.62 81 ALA A C 1
ATOM 612 O O . ALA A 1 81 ? 24.625 -22.682 -24.956 1.00 68.62 81 ALA A O 1
ATOM 613 N N . GLN A 1 82 ? 24.658 -20.861 -26.274 1.00 71.69 82 GLN A N 1
ATOM 614 C CA . GLN A 1 82 ? 25.806 -21.252 -27.076 1.00 71.69 82 GLN A CA 1
ATOM 615 C C . GLN A 1 82 ? 27.076 -21.414 -26.233 1.00 71.69 82 GLN A C 1
ATOM 617 O O . GLN A 1 82 ? 27.787 -22.405 -26.394 1.00 71.69 82 GLN A O 1
ATOM 622 N N . ALA A 1 83 ? 27.350 -20.492 -25.305 1.00 66.69 83 ALA A N 1
ATOM 623 C CA . ALA A 1 83 ? 28.522 -20.564 -24.432 1.00 66.69 83 ALA A CA 1
ATOM 624 C C . ALA A 1 83 ? 28.485 -21.759 -23.461 1.00 66.69 83 ALA A C 1
ATOM 626 O O . ALA A 1 83 ? 29.536 -22.220 -23.020 1.00 66.69 83 ALA A O 1
ATOM 627 N N . GLN A 1 84 ? 27.292 -22.255 -23.124 1.00 69.88 84 GLN A N 1
ATOM 628 C CA . GLN A 1 84 ? 27.085 -23.372 -22.195 1.00 69.88 84 GLN A CA 1
ATOM 629 C C . GLN A 1 84 ? 26.709 -24.687 -22.899 1.00 69.88 84 GLN A C 1
ATOM 631 O O . GLN A 1 84 ? 26.495 -25.697 -22.233 1.00 69.88 84 GLN A O 1
ATOM 636 N N . GLY A 1 85 ? 26.620 -24.697 -24.235 1.00 77.75 85 GLY A N 1
ATOM 637 C CA . GLY A 1 85 ? 26.179 -25.865 -25.004 1.00 77.75 85 GLY A CA 1
ATOM 638 C C . GLY A 1 85 ? 24.722 -26.273 -24.742 1.00 77.75 85 GLY A C 1
ATOM 639 O O . GLY A 1 85 ? 24.374 -27.438 -24.920 1.00 77.75 85 GLY A O 1
ATOM 640 N N . LEU A 1 86 ? 23.879 -25.340 -24.297 1.00 71.69 86 LEU A N 1
ATOM 641 C CA . LEU A 1 86 ? 22.462 -25.562 -24.023 1.00 71.69 86 LEU A CA 1
ATOM 642 C C . LEU A 1 86 ? 21.626 -25.260 -25.273 1.00 71.69 86 LEU A C 1
ATOM 644 O O . LEU A 1 86 ? 21.921 -24.327 -26.016 1.00 71.69 86 LEU A O 1
ATOM 648 N N . GLN A 1 87 ? 20.551 -26.019 -25.487 1.00 68.56 87 GLN A N 1
ATOM 649 C CA . GLN A 1 87 ? 19.484 -25.627 -26.409 1.00 68.56 87 GLN A CA 1
ATOM 650 C C . GLN A 1 87 ? 18.390 -24.922 -25.609 1.00 68.56 87 GLN A C 1
ATOM 652 O O . GLN A 1 87 ? 17.790 -25.531 -24.726 1.00 68.56 87 GLN A O 1
ATOM 657 N N . ILE A 1 88 ? 18.144 -23.646 -25.904 1.00 64.81 88 ILE A N 1
ATOM 658 C CA . ILE A 1 88 ? 17.072 -22.857 -25.288 1.00 64.81 88 ILE A CA 1
ATOM 659 C C . ILE A 1 88 ? 16.046 -22.512 -26.372 1.00 64.81 88 ILE A C 1
ATOM 661 O O . ILE A 1 88 ? 16.422 -22.145 -27.484 1.00 64.81 88 ILE A O 1
ATOM 665 N N . ASP A 1 89 ? 14.755 -22.613 -26.051 1.00 64.50 89 ASP A N 1
ATOM 666 C CA . ASP A 1 89 ? 13.680 -22.085 -26.896 1.00 64.50 89 ASP A CA 1
ATOM 667 C C . ASP A 1 89 ? 13.591 -20.556 -26.738 1.00 64.50 89 ASP A C 1
ATOM 669 O O . ASP A 1 89 ? 12.988 -20.028 -25.794 1.00 64.50 89 ASP A O 1
ATOM 673 N N . ALA A 1 90 ? 14.230 -19.845 -27.672 1.00 55.12 90 ALA A N 1
ATOM 674 C CA . ALA A 1 90 ? 14.351 -18.387 -27.678 1.00 55.12 90 ALA A CA 1
ATOM 675 C C . ALA A 1 90 ? 12.998 -17.649 -27.775 1.00 55.12 90 ALA A C 1
ATOM 677 O O . ALA A 1 90 ? 12.902 -16.486 -27.377 1.00 55.12 90 ALA A O 1
ATOM 678 N N . SER A 1 91 ? 11.930 -18.318 -28.234 1.00 55.97 91 SER A N 1
ATOM 679 C CA . SER A 1 91 ? 10.612 -17.697 -28.443 1.00 55.97 91 SER A CA 1
ATOM 680 C C . SER A 1 91 ? 9.929 -17.224 -27.149 1.00 55.97 91 SER A C 1
ATOM 682 O O . SER A 1 91 ? 9.046 -16.366 -27.183 1.00 55.97 91 SER A O 1
ATOM 684 N N . SER A 1 92 ? 10.366 -17.734 -25.995 1.00 52.41 92 SER A N 1
ATOM 685 C CA . SER A 1 92 ? 9.792 -17.438 -24.675 1.00 52.41 92 SER A CA 1
ATOM 686 C C . SER A 1 92 ? 10.409 -16.226 -23.956 1.00 52.41 92 SER A C 1
ATOM 688 O O . SER A 1 92 ? 9.990 -15.892 -22.843 1.00 52.41 92 SER A O 1
ATOM 690 N N . ILE A 1 93 ? 11.396 -15.553 -24.562 1.00 52.81 93 ILE A N 1
ATOM 691 C CA . ILE A 1 93 ? 12.276 -14.631 -23.842 1.00 52.81 93 ILE A CA 1
ATOM 692 C C . ILE A 1 93 ? 12.114 -13.171 -24.295 1.00 52.81 93 ILE A C 1
ATOM 694 O O . ILE A 1 93 ? 12.040 -12.882 -25.487 1.00 52.81 93 ILE A O 1
ATOM 698 N N . LYS A 1 94 ? 12.071 -12.231 -23.336 1.00 54.62 94 LYS A N 1
ATOM 699 C CA . LYS A 1 94 ? 12.015 -10.775 -23.567 1.00 54.62 94 LYS A CA 1
ATOM 700 C C . LYS A 1 94 ? 12.914 -10.033 -22.566 1.00 54.62 94 LYS A C 1
ATOM 702 O O . LYS A 1 94 ? 12.886 -10.339 -21.372 1.00 54.62 94 LYS A O 1
ATOM 707 N N . GLY A 1 95 ? 13.688 -9.059 -23.048 1.00 52.66 95 GLY A N 1
ATOM 708 C CA . GLY A 1 95 ? 14.454 -8.108 -22.231 1.00 52.66 95 GLY A CA 1
ATOM 709 C C . GLY A 1 95 ? 13.826 -6.712 -22.275 1.00 52.66 95 GLY A C 1
ATOM 710 O O . GLY A 1 95 ? 13.209 -6.345 -23.274 1.00 52.66 95 GLY A O 1
ATOM 711 N N . THR A 1 96 ? 13.938 -5.933 -21.196 1.00 56.34 96 THR A N 1
ATOM 712 C CA . THR A 1 96 ? 13.411 -4.555 -21.154 1.00 56.34 96 THR A CA 1
ATOM 713 C C . THR A 1 96 ? 14.375 -3.623 -20.421 1.00 56.34 96 THR A C 1
ATOM 715 O O . THR A 1 96 ? 14.807 -3.908 -19.298 1.00 56.34 96 THR A O 1
ATOM 718 N N . LEU A 1 97 ? 14.709 -2.498 -21.062 1.00 44.62 97 LEU A N 1
ATOM 719 C CA . LEU A 1 97 ? 15.547 -1.447 -20.487 1.00 44.62 97 LEU A CA 1
ATOM 720 C C . LEU A 1 97 ? 14.779 -0.674 -19.411 1.00 44.62 97 LEU A C 1
ATOM 722 O O . LEU A 1 97 ? 13.682 -0.189 -19.673 1.00 44.62 97 LEU A O 1
ATOM 726 N N . LEU A 1 98 ? 15.376 -0.491 -18.232 1.00 49.31 98 LEU A N 1
ATOM 727 C CA . LEU A 1 98 ? 14.863 0.414 -17.202 1.00 49.31 98 LEU A CA 1
ATOM 728 C C . LEU A 1 98 ? 15.815 1.611 -17.087 1.00 49.31 98 LEU A C 1
ATOM 730 O O . LEU A 1 98 ? 16.698 1.650 -16.230 1.00 49.31 98 LEU A O 1
ATOM 734 N N . GLN A 1 99 ? 15.667 2.593 -17.978 1.00 47.00 99 GLN A N 1
ATOM 735 C CA . GLN A 1 99 ? 16.342 3.881 -17.812 1.00 47.00 99 GLN A CA 1
ATOM 736 C C . GLN A 1 99 ? 15.509 4.791 -16.907 1.00 47.00 99 GLN A C 1
ATOM 738 O O . GLN A 1 99 ? 14.301 4.919 -17.075 1.00 47.00 99 GLN A O 1
ATOM 743 N N . SER A 1 100 ? 16.176 5.474 -15.978 1.00 44.25 100 SER A N 1
ATOM 744 C CA . SER A 1 100 ? 15.650 6.727 -15.439 1.00 44.25 100 SER A CA 1
ATOM 745 C C . SER A 1 100 ? 16.213 7.848 -16.304 1.00 44.25 100 SER A C 1
ATOM 747 O O . SER A 1 100 ? 17.432 8.016 -16.385 1.00 44.25 100 SER A O 1
ATOM 749 N N . GLN A 1 101 ? 15.344 8.560 -17.019 1.00 37.62 101 GLN A N 1
ATOM 750 C CA . GLN A 1 101 ? 15.777 9.733 -17.769 1.00 37.62 101 GLN A CA 1
ATOM 751 C C . GLN A 1 101 ? 15.913 10.916 -16.821 1.00 37.62 101 GLN A C 1
ATOM 753 O O . GLN A 1 101 ? 15.214 11.009 -15.812 1.00 37.62 101 GLN A O 1
ATOM 758 N N . LYS A 1 102 ? 16.866 11.795 -17.128 1.00 41.94 102 LYS A N 1
ATOM 759 C CA . LYS A 1 102 ? 16.989 13.084 -16.463 1.00 41.94 102 LYS A CA 1
ATOM 760 C C . LYS A 1 102 ? 16.417 14.168 -17.366 1.00 41.94 102 LYS A C 1
ATOM 762 O O . LYS A 1 102 ? 16.656 14.113 -18.571 1.00 41.94 102 LYS A O 1
ATOM 767 N N . ASN A 1 103 ? 15.681 15.130 -16.811 1.00 42.59 103 ASN A N 1
ATOM 768 C CA . ASN A 1 103 ? 15.275 16.317 -17.567 1.00 42.59 103 ASN A CA 1
ATOM 769 C C . ASN A 1 103 ? 16.508 17.172 -17.907 1.00 42.59 103 ASN A C 1
ATOM 771 O O . ASN A 1 103 ? 17.634 16.885 -17.484 1.00 42.59 103 ASN A O 1
ATOM 775 N N . ALA A 1 104 ? 16.292 18.245 -18.670 1.00 40.28 104 ALA A N 1
ATOM 776 C CA . ALA A 1 104 ? 17.336 19.212 -19.004 1.00 40.28 104 ALA A CA 1
ATOM 777 C C . ALA A 1 104 ? 18.012 19.831 -17.759 1.00 40.28 104 ALA A C 1
ATOM 779 O O . ALA A 1 104 ? 19.147 20.296 -17.856 1.00 40.28 104 ALA A O 1
ATOM 780 N N . GLU A 1 105 ? 17.356 19.789 -16.593 1.00 46.34 105 GLU A N 1
ATOM 781 C CA . GLU A 1 105 ? 17.884 20.257 -15.306 1.00 46.34 105 GLU A CA 1
ATOM 782 C C . GLU A 1 105 ? 18.673 19.187 -14.523 1.00 46.34 105 GLU A C 1
ATOM 784 O O . GLU A 1 105 ? 19.254 19.480 -13.479 1.00 46.34 105 GLU A O 1
ATOM 789 N N . GLY A 1 106 ? 18.772 17.955 -15.032 1.00 37.53 106 GLY A N 1
ATOM 790 C CA . GLY A 1 106 ? 19.559 16.886 -14.416 1.00 37.53 106 GLY A CA 1
ATOM 791 C C . GLY A 1 106 ? 18.863 16.147 -13.265 1.00 37.53 106 GLY A C 1
ATOM 792 O O . GLY A 1 106 ? 19.508 15.313 -12.610 1.00 37.53 106 GLY A O 1
ATOM 793 N N . GLU A 1 107 ? 17.574 16.405 -13.036 1.00 42.31 107 GLU A N 1
ATOM 794 C CA . GLU A 1 107 ? 16.747 15.699 -12.056 1.00 42.31 107 GLU A CA 1
ATOM 795 C C . GLU A 1 107 ? 16.356 14.324 -12.575 1.00 42.31 107 GLU A C 1
ATOM 797 O O . GLU A 1 107 ? 16.053 14.163 -13.749 1.00 42.31 107 GLU A O 1
ATOM 802 N N . VAL A 1 108 ? 16.377 13.311 -11.707 1.00 39.12 108 VAL A N 1
ATOM 803 C CA . VAL A 1 108 ? 16.002 11.938 -12.062 1.00 39.12 108 VAL A CA 1
ATOM 804 C C . VAL A 1 108 ? 14.490 11.856 -12.226 1.00 39.12 108 VAL A C 1
ATOM 806 O O . VAL A 1 108 ? 13.765 11.615 -11.265 1.00 39.12 108 VAL A O 1
ATOM 809 N N . VAL A 1 109 ? 14.018 11.999 -13.457 1.00 39.66 109 VAL A N 1
ATOM 810 C CA . VAL A 1 109 ? 12.608 11.876 -13.810 1.00 39.66 109 VAL A CA 1
ATOM 811 C C . VAL A 1 109 ? 12.311 10.402 -14.092 1.00 39.66 109 VAL A C 1
ATOM 813 O O . VAL A 1 109 ? 12.073 9.970 -15.215 1.00 39.66 109 VAL A O 1
ATOM 816 N N . ALA A 1 110 ? 12.317 9.580 -13.038 1.00 39.88 110 ALA A N 1
ATOM 817 C CA . ALA A 1 110 ? 11.570 8.315 -13.090 1.00 39.88 110 ALA A CA 1
ATOM 818 C C . ALA A 1 110 ? 10.058 8.578 -13.297 1.00 39.88 110 ALA A C 1
ATOM 820 O O . ALA A 1 110 ? 9.327 7.697 -13.740 1.00 39.88 110 ALA A O 1
ATOM 821 N N . GLU A 1 111 ? 9.633 9.809 -12.989 1.00 40.75 111 GLU A N 1
ATOM 822 C CA . GLU A 1 111 ? 8.288 10.369 -13.110 1.00 40.75 111 GLU A CA 1
ATOM 823 C C . GLU A 1 111 ? 7.729 10.375 -14.536 1.00 40.75 111 GLU A C 1
ATOM 825 O O . GLU A 1 111 ? 6.559 10.050 -14.703 1.00 40.75 111 GLU A O 1
ATOM 830 N N . SER A 1 112 ? 8.531 10.702 -15.556 1.00 39.78 112 SER A N 1
ATOM 831 C CA . SER A 1 112 ? 8.014 10.922 -16.907 1.00 39.78 112 SER A CA 1
ATOM 832 C C . SER A 1 112 ? 8.093 9.638 -17.711 1.00 39.78 112 SER A C 1
ATOM 834 O O . SER A 1 112 ? 7.080 9.204 -18.194 1.00 39.78 112 SER A O 1
ATOM 836 N N . VAL A 1 113 ? 9.188 8.878 -17.728 1.00 38.09 113 VAL A N 1
ATOM 837 C CA . VAL A 1 113 ? 9.305 7.720 -18.644 1.00 38.09 113 VAL A CA 1
ATOM 838 C C . VAL A 1 113 ? 8.213 6.653 -18.474 1.00 38.09 113 VAL A C 1
ATOM 840 O O . VAL A 1 113 ? 7.805 6.066 -19.464 1.00 38.09 113 VAL A O 1
ATOM 843 N N . VAL A 1 114 ? 7.698 6.383 -17.267 1.00 39.88 114 VAL A N 1
ATOM 844 C CA . VAL A 1 114 ? 6.585 5.420 -17.104 1.00 39.88 114 VAL A CA 1
ATOM 845 C C . VAL A 1 114 ? 5.242 6.041 -17.486 1.00 39.88 114 VAL A C 1
ATOM 847 O O . VAL A 1 114 ? 4.414 5.351 -18.072 1.00 39.88 114 VAL A O 1
ATOM 850 N N . LEU A 1 115 ? 5.023 7.322 -17.182 1.00 39.22 115 LEU A N 1
ATOM 851 C CA . LEU A 1 115 ? 3.817 8.046 -17.584 1.00 39.22 115 LEU A CA 1
ATOM 852 C C . LEU A 1 115 ? 3.851 8.364 -19.090 1.00 39.22 115 LEU A C 1
ATOM 854 O O . LEU A 1 115 ? 2.923 7.987 -19.782 1.00 39.22 115 LEU A O 1
ATOM 858 N N . ASP A 1 116 ? 4.950 8.889 -19.620 1.00 38.50 116 ASP A N 1
ATOM 859 C CA . ASP A 1 116 ? 5.297 9.149 -21.021 1.00 38.50 116 ASP A CA 1
ATOM 860 C C . ASP A 1 116 ? 5.310 7.877 -21.889 1.00 38.50 116 ASP A C 1
ATOM 862 O O . ASP A 1 116 ? 4.793 7.898 -23.000 1.00 38.50 116 ASP A O 1
ATOM 866 N N . ALA A 1 117 ? 5.852 6.740 -21.421 1.00 39.34 117 ALA A N 1
ATOM 867 C CA . ALA A 1 117 ? 5.775 5.468 -22.162 1.00 39.34 117 ALA A CA 1
ATOM 868 C C . ALA A 1 117 ? 4.376 4.849 -22.115 1.00 39.34 117 ALA A C 1
ATOM 870 O O . ALA A 1 117 ? 4.035 4.025 -22.961 1.00 39.34 117 ALA A O 1
ATOM 871 N N . LEU A 1 118 ? 3.554 5.231 -21.135 1.00 40.81 118 LEU A N 1
ATOM 872 C CA . LEU A 1 118 ? 2.123 5.019 -21.248 1.00 40.81 118 LEU A CA 1
ATOM 873 C C . LEU A 1 118 ? 1.552 6.040 -22.260 1.00 40.81 118 LEU A C 1
ATOM 875 O O . LEU A 1 118 ? 0.698 5.669 -23.049 1.00 40.81 118 LEU A O 1
ATOM 879 N N . GLU A 1 119 ? 1.944 7.326 -22.235 1.00 41.66 119 GLU A N 1
ATOM 880 C CA . GLU A 1 119 ? 1.359 8.424 -23.050 1.00 41.66 119 GLU A CA 1
ATOM 881 C C . GLU A 1 119 ? 1.654 8.293 -24.547 1.00 41.66 119 GLU A C 1
ATOM 883 O O . GLU A 1 119 ? 0.869 8.773 -25.362 1.00 41.66 119 GLU A O 1
ATOM 888 N N . ALA A 1 120 ? 2.754 7.631 -24.904 1.00 42.62 120 ALA A N 1
ATOM 889 C CA . ALA A 1 120 ? 3.192 7.414 -26.277 1.00 42.62 120 ALA A CA 1
ATOM 890 C C . ALA A 1 120 ? 2.603 6.149 -26.932 1.00 42.62 120 ALA A C 1
ATOM 892 O O . ALA A 1 120 ? 2.737 5.984 -28.145 1.00 42.62 120 ALA A O 1
ATOM 893 N N . GLU A 1 121 ? 1.965 5.253 -26.168 1.00 44.97 121 GLU A N 1
ATOM 894 C CA . GLU A 1 121 ? 1.330 4.054 -26.719 1.00 44.97 121 GLU A CA 1
ATOM 895 C C . GLU A 1 121 ? -0.129 4.325 -27.093 1.00 44.97 121 GLU A C 1
ATOM 897 O O . GLU A 1 121 ? -0.973 4.660 -26.261 1.00 44.97 121 GLU A O 1
ATOM 902 N N . ASP A 1 122 ? -0.404 4.174 -28.387 1.00 45.09 122 ASP A N 1
ATOM 903 C CA . ASP A 1 122 ? -1.706 4.397 -28.995 1.00 45.09 122 ASP A CA 1
ATOM 904 C C . ASP A 1 122 ? -2.791 3.527 -28.328 1.00 45.09 122 ASP A C 1
ATOM 906 O O . ASP A 1 122 ? -2.640 2.318 -28.125 1.00 45.09 122 ASP A O 1
ATOM 910 N N . VAL A 1 123 ? -3.912 4.169 -28.001 1.00 46.34 123 VAL A N 1
ATOM 911 C CA . VAL A 1 123 ? -4.995 3.727 -27.099 1.00 46.34 123 VAL A CA 1
ATOM 912 C C . VAL A 1 123 ? -5.715 2.448 -27.573 1.00 46.34 123 VAL A C 1
ATOM 914 O O . VAL A 1 123 ? -6.509 1.856 -26.843 1.00 46.34 123 VAL A O 1
ATOM 917 N N . GLY A 1 124 ? -5.420 1.977 -28.786 1.00 45.00 124 GLY A N 1
ATOM 918 C CA . GLY A 1 124 ? -6.092 0.847 -29.426 1.00 45.00 124 GLY A CA 1
ATOM 919 C C . GLY A 1 124 ? -5.668 -0.555 -28.970 1.00 45.00 124 GLY A C 1
ATOM 920 O O . GLY A 1 124 ? -6.403 -1.494 -29.255 1.00 45.00 124 GLY A O 1
ATOM 921 N N . ASN A 1 125 ? -4.533 -0.726 -28.276 1.00 52.72 125 ASN A N 1
ATOM 922 C CA . ASN A 1 125 ? -3.957 -2.056 -27.993 1.00 52.72 125 ASN A CA 1
ATOM 923 C C . ASN A 1 125 ? -3.524 -2.268 -26.529 1.00 52.72 125 ASN A C 1
ATOM 925 O O . ASN A 1 125 ? -2.539 -2.955 -26.255 1.00 52.72 125 ASN A O 1
ATOM 929 N N . PHE A 1 126 ? -4.251 -1.712 -25.556 1.00 64.56 126 PHE A N 1
ATOM 930 C CA . PHE A 1 126 ? -3.995 -2.040 -24.150 1.00 64.56 126 PHE A CA 1
ATOM 931 C C . PHE A 1 126 ? -4.582 -3.415 -23.794 1.00 64.56 126 PHE A C 1
ATOM 933 O O . PHE A 1 126 ? -5.683 -3.524 -23.251 1.00 64.56 126 PHE A O 1
ATOM 940 N N . ASP A 1 127 ? -3.861 -4.479 -24.153 1.00 83.12 127 ASP A N 1
ATOM 941 C CA . ASP A 1 127 ? -4.267 -5.842 -23.835 1.00 83.12 127 ASP A CA 1
ATOM 942 C C . ASP A 1 127 ? -3.957 -6.226 -22.376 1.00 83.12 127 ASP A C 1
ATOM 944 O O . ASP A 1 127 ? -3.101 -5.660 -21.686 1.00 83.12 127 ASP A O 1
ATOM 948 N N . PHE A 1 128 ? -4.703 -7.218 -21.899 1.00 84.69 128 PHE A N 1
ATOM 949 C CA . PHE A 1 128 ? -4.619 -7.735 -20.541 1.00 84.69 128 PHE A CA 1
ATOM 950 C C . PHE A 1 128 ? -3.209 -8.236 -20.157 1.00 84.69 128 PHE A C 1
ATOM 952 O O . PHE A 1 128 ? -2.784 -8.071 -19.008 1.00 84.69 128 PHE A O 1
ATOM 959 N N . GLU A 1 129 ? -2.475 -8.849 -21.088 1.00 85.94 129 GLU A N 1
ATOM 960 C CA . GLU A 1 129 ? -1.151 -9.397 -20.791 1.00 85.94 129 GLU A CA 1
ATOM 961 C C . GLU A 1 129 ? -0.122 -8.273 -20.634 1.00 85.94 129 GLU A C 1
ATOM 963 O O . GLU A 1 129 ? 0.649 -8.302 -19.675 1.00 85.94 129 GLU A O 1
ATOM 968 N N . SER A 1 130 ? -0.177 -7.232 -21.471 1.00 83.25 130 SER A N 1
ATOM 969 C CA . SER A 1 130 ? 0.644 -6.022 -21.318 1.00 83.25 130 SER A CA 1
ATOM 970 C C . SER A 1 130 ? 0.411 -5.351 -19.959 1.00 83.25 130 SER A C 1
ATOM 972 O O . SER A 1 130 ? 1.369 -5.033 -19.244 1.00 83.25 130 SER A O 1
ATOM 974 N N . PHE A 1 131 ? -0.853 -5.220 -19.528 1.00 85.69 131 PHE A N 1
ATOM 975 C CA . PHE A 1 131 ? -1.184 -4.727 -18.186 1.00 85.69 131 PHE A CA 1
ATOM 976 C C . PHE A 1 131 ? -0.544 -5.582 -17.086 1.00 85.69 131 PHE A C 1
ATOM 978 O O . PHE A 1 131 ? 0.142 -5.059 -16.204 1.00 85.69 131 PHE A O 1
ATOM 985 N N . ARG A 1 132 ? -0.754 -6.903 -17.133 1.00 87.00 132 ARG A N 1
ATOM 986 C CA . ARG A 1 132 ? -0.250 -7.836 -16.118 1.00 87.00 132 ARG A CA 1
ATOM 987 C C . ARG A 1 132 ? 1.272 -7.794 -16.020 1.00 87.00 132 ARG A C 1
ATOM 989 O O . ARG A 1 132 ? 1.812 -7.837 -14.911 1.00 87.00 132 ARG A O 1
ATOM 996 N N . GLU A 1 133 ? 1.960 -7.723 -17.155 1.00 81.38 133 GLU A N 1
ATOM 997 C CA . GLU A 1 133 ? 3.418 -7.634 -17.217 1.00 81.38 133 GLU A CA 1
ATOM 998 C C . GLU A 1 133 ? 3.924 -6.342 -16.575 1.00 81.38 133 GLU A C 1
ATOM 1000 O O . GLU A 1 133 ? 4.749 -6.407 -15.661 1.00 81.38 133 GLU A O 1
ATOM 1005 N N . ARG A 1 134 ? 3.364 -5.187 -16.951 1.00 80.81 134 ARG A N 1
ATOM 1006 C CA . ARG A 1 134 ? 3.736 -3.888 -16.363 1.00 80.81 134 ARG A CA 1
ATOM 1007 C C . ARG A 1 134 ? 3.447 -3.829 -14.869 1.00 80.81 134 ARG A C 1
ATOM 1009 O O . ARG A 1 134 ? 4.305 -3.416 -14.093 1.00 80.81 134 ARG A O 1
ATOM 1016 N N . PHE A 1 135 ? 2.278 -4.303 -14.446 1.00 82.00 135 PHE A N 1
ATOM 1017 C CA . PHE A 1 135 ? 1.909 -4.314 -13.034 1.00 82.00 135 PHE A CA 1
ATOM 1018 C C . PHE A 1 135 ? 2.836 -5.227 -12.215 1.00 82.00 135 PHE A C 1
ATOM 1020 O O . PHE A 1 135 ? 3.273 -4.861 -11.124 1.00 82.00 135 PHE A O 1
ATOM 1027 N N . SER A 1 136 ? 3.232 -6.375 -12.779 1.00 81.06 136 SER A N 1
ATOM 1028 C CA . SER A 1 136 ? 4.244 -7.252 -12.175 1.00 81.06 136 SER A CA 1
ATOM 1029 C C . SER A 1 136 ? 5.609 -6.571 -12.053 1.00 81.06 136 SER A C 1
ATOM 1031 O O . SER A 1 136 ? 6.289 -6.714 -11.034 1.00 81.06 136 SER A O 1
ATOM 1033 N N . MET A 1 137 ? 6.012 -5.815 -13.079 1.00 77.56 137 MET A N 1
ATOM 1034 C CA . MET A 1 137 ? 7.260 -5.054 -13.064 1.00 77.56 137 MET A CA 1
ATOM 1035 C C . MET A 1 137 ? 7.249 -3.975 -11.982 1.00 77.56 137 MET A C 1
ATOM 1037 O O . MET A 1 137 ? 8.206 -3.891 -11.214 1.00 77.56 137 MET A O 1
ATOM 1041 N N . TRP A 1 138 ? 6.173 -3.193 -11.869 1.00 79.81 138 TRP A N 1
ATOM 1042 C CA . TRP A 1 138 ? 6.076 -2.144 -10.851 1.00 79.81 138 TRP A CA 1
ATOM 1043 C C . TRP A 1 138 ? 6.111 -2.699 -9.427 1.00 79.81 138 TRP A C 1
ATOM 1045 O O . TRP A 1 138 ? 6.748 -2.113 -8.557 1.00 79.81 138 TRP A O 1
ATOM 1055 N N . LEU A 1 139 ? 5.475 -3.849 -9.191 1.00 76.69 139 LEU A N 1
ATOM 1056 C CA . LEU A 1 139 ? 5.498 -4.513 -7.888 1.00 76.69 139 LEU A CA 1
ATOM 1057 C C . LEU A 1 139 ? 6.810 -5.266 -7.606 1.00 76.69 139 LEU A C 1
ATOM 1059 O O . LEU A 1 139 ? 6.993 -5.785 -6.504 1.00 76.69 139 LEU A O 1
ATOM 1063 N N . GLY A 1 140 ? 7.702 -5.402 -8.594 1.00 75.56 140 GLY A N 1
ATOM 1064 C CA . GLY A 1 140 ? 8.911 -6.222 -8.478 1.00 75.56 140 GLY A CA 1
ATOM 1065 C C . GLY A 1 140 ? 8.618 -7.703 -8.195 1.00 75.56 140 GLY A C 1
ATOM 1066 O O . GLY A 1 140 ? 9.447 -8.409 -7.611 1.00 75.56 140 GLY A O 1
ATOM 1067 N N . ARG A 1 141 ? 7.419 -8.187 -8.550 1.00 77.12 141 ARG A N 1
ATOM 1068 C CA . ARG A 1 141 ? 6.993 -9.580 -8.356 1.00 77.12 141 ARG A CA 1
ATOM 1069 C C . ARG A 1 141 ? 5.933 -9.989 -9.381 1.00 77.12 141 ARG A C 1
ATOM 1071 O O . ARG A 1 141 ? 5.136 -9.149 -9.784 1.00 77.12 141 ARG A O 1
ATOM 1078 N N . PRO A 1 142 ? 5.857 -11.279 -9.754 1.00 77.19 142 PRO A N 1
ATOM 1079 C CA . PRO A 1 142 ? 4.804 -11.763 -10.637 1.00 77.19 142 PRO A CA 1
ATOM 1080 C C . PRO A 1 142 ? 3.419 -11.530 -10.033 1.00 77.19 142 PRO A C 1
ATOM 1082 O O . PRO A 1 142 ? 3.161 -11.930 -8.896 1.00 77.19 142 PRO A O 1
ATOM 1085 N N . VAL A 1 143 ? 2.530 -10.929 -10.815 1.00 81.75 143 VAL A N 1
ATOM 1086 C CA . VAL A 1 143 ? 1.102 -10.846 -10.515 1.00 81.75 143 VAL A CA 1
ATOM 1087 C C . VAL A 1 143 ? 0.428 -12.063 -11.128 1.00 81.75 143 VAL A C 1
ATOM 1089 O O . VAL A 1 143 ? 0.633 -12.388 -12.307 1.00 81.75 143 VAL A O 1
ATOM 1092 N N . LEU A 1 144 ? -0.363 -12.769 -10.319 1.00 85.00 144 LEU A N 1
ATOM 1093 C CA . LEU A 1 144 ? -1.120 -13.911 -10.809 1.00 85.00 144 LEU A CA 1
ATOM 1094 C C . LEU A 1 144 ? -2.105 -13.435 -11.871 1.00 85.00 144 LEU A C 1
ATOM 1096 O O . LEU A 1 144 ? -2.729 -12.386 -11.732 1.00 85.00 144 LEU A O 1
ATOM 1100 N N . ARG A 1 145 ? -2.269 -14.236 -12.926 1.00 86.00 145 ARG A N 1
ATOM 1101 C CA . ARG A 1 145 ? -3.200 -13.928 -14.015 1.00 86.00 145 ARG A CA 1
ATOM 1102 C C . ARG A 1 145 ? -4.593 -13.581 -13.488 1.00 86.00 145 ARG A C 1
ATOM 1104 O O . ARG A 1 145 ? -5.104 -12.520 -13.811 1.00 86.00 145 ARG A O 1
ATOM 1111 N N . ARG A 1 146 ? -5.134 -14.419 -12.601 1.00 88.56 146 ARG A N 1
ATOM 1112 C CA . ARG A 1 146 ? -6.433 -14.199 -11.954 1.00 88.56 146 ARG A CA 1
ATOM 1113 C C . ARG A 1 146 ? -6.526 -12.839 -11.251 1.00 88.56 146 ARG A C 1
ATOM 1115 O O . ARG A 1 146 ? -7.537 -12.161 -11.375 1.00 88.56 146 ARG A O 1
ATOM 1122 N N . ASP A 1 147 ? -5.487 -12.447 -10.518 1.00 88.44 147 ASP A N 1
ATOM 1123 C CA . ASP A 1 147 ? -5.484 -11.193 -9.756 1.00 88.44 147 ASP A CA 1
ATOM 1124 C C . ASP A 1 147 ? -5.456 -9.991 -10.702 1.00 88.44 147 ASP A C 1
ATOM 1126 O O . ASP A 1 147 ? -6.218 -9.041 -10.534 1.00 88.44 147 ASP A O 1
ATOM 1130 N N . ALA A 1 148 ? -4.629 -10.067 -11.749 1.00 87.06 148 ALA A N 1
ATOM 1131 C CA . ALA A 1 148 ? -4.610 -9.058 -12.795 1.00 87.06 148 ALA A CA 1
ATOM 1132 C C . ALA A 1 148 ? -5.956 -8.978 -13.528 1.00 87.06 148 ALA A C 1
ATOM 1134 O O . ALA A 1 148 ? -6.383 -7.875 -13.839 1.00 87.06 148 ALA A O 1
ATOM 1135 N N . GLU A 1 149 ? -6.629 -10.104 -13.801 1.00 86.94 149 GLU A N 1
ATOM 1136 C CA . GLU A 1 149 ? -7.927 -10.125 -14.500 1.00 86.94 149 GLU A CA 1
ATOM 1137 C C . GLU A 1 149 ? -8.990 -9.394 -13.681 1.00 86.94 149 GLU A C 1
ATOM 1139 O O . GLU A 1 149 ? -9.763 -8.611 -14.228 1.00 86.94 149 GLU A O 1
ATOM 1144 N N . ILE A 1 150 ? -8.996 -9.603 -12.363 1.00 86.00 150 ILE A N 1
ATOM 1145 C CA . ILE A 1 150 ? -9.894 -8.903 -11.441 1.00 86.00 150 ILE A CA 1
ATOM 1146 C C . ILE A 1 150 ? -9.613 -7.401 -11.457 1.00 86.00 150 ILE A C 1
ATOM 1148 O O . ILE A 1 150 ? -10.540 -6.615 -11.641 1.00 86.00 150 ILE A O 1
ATOM 1152 N N . ILE A 1 151 ? -8.347 -7.001 -11.295 1.00 86.81 151 ILE A N 1
ATOM 1153 C CA . ILE A 1 151 ? -7.965 -5.584 -11.300 1.00 86.81 151 ILE A CA 1
ATOM 1154 C C . ILE A 1 151 ? -8.355 -4.951 -12.635 1.00 86.81 151 ILE A C 1
ATOM 1156 O O . ILE A 1 151 ? -9.064 -3.950 -12.659 1.00 86.81 151 ILE A O 1
ATOM 1160 N N . PHE A 1 152 ? -7.959 -5.570 -13.744 1.00 85.44 152 PHE A N 1
ATOM 1161 C CA . PHE A 1 152 ? -8.251 -5.101 -15.092 1.00 85.44 152 PHE A CA 1
ATOM 1162 C C . PHE A 1 152 ? -9.758 -4.951 -15.326 1.00 85.44 152 PHE A C 1
ATOM 1164 O O . PHE A 1 152 ? -10.205 -3.926 -15.835 1.00 85.44 152 PHE A O 1
ATOM 1171 N N . LYS A 1 153 ? -10.558 -5.928 -14.884 1.00 86.62 153 LYS A N 1
ATOM 1172 C CA . LYS A 1 153 ? -12.020 -5.881 -14.970 1.00 86.62 153 LYS A CA 1
ATOM 1173 C C . LYS A 1 153 ? -12.605 -4.715 -14.172 1.00 86.62 153 LYS A C 1
ATOM 1175 O O . LYS A 1 153 ? -13.415 -3.978 -14.722 1.00 86.62 153 LYS A O 1
ATOM 1180 N N . VAL A 1 154 ? -12.181 -4.510 -12.922 1.00 84.50 154 VAL A N 1
ATOM 1181 C CA . VAL A 1 154 ? -12.648 -3.380 -12.093 1.00 84.50 154 VAL A CA 1
ATOM 1182 C C . VAL A 1 154 ? -12.327 -2.044 -12.765 1.00 84.50 154 VAL A C 1
ATOM 1184 O O . VAL A 1 154 ? -13.192 -1.167 -12.834 1.00 84.50 154 VAL A O 1
ATOM 1187 N N . LEU A 1 155 ? -11.110 -1.908 -13.302 1.00 82.12 155 LEU A N 1
ATOM 1188 C CA . LEU A 1 155 ? -10.679 -0.708 -14.015 1.00 82.12 155 LEU A CA 1
ATOM 1189 C C . LEU A 1 155 ? -11.521 -0.458 -15.277 1.00 82.12 155 LEU A C 1
ATOM 1191 O O . LEU A 1 155 ? -11.942 0.675 -15.504 1.00 82.12 155 LEU A O 1
ATOM 1195 N N . HIS A 1 156 ? -11.811 -1.504 -16.054 1.00 79.38 156 HIS A N 1
ATOM 1196 C CA . HIS A 1 156 ? -12.538 -1.392 -17.319 1.00 79.38 156 HIS A CA 1
ATOM 1197 C C . HIS A 1 156 ? -14.053 -1.185 -17.140 1.00 79.38 156 HIS A C 1
ATOM 1199 O O . HIS A 1 156 ? -14.650 -0.382 -17.850 1.00 79.38 156 HIS A O 1
ATOM 1205 N N . GLU A 1 157 ? -14.689 -1.852 -16.168 1.00 80.12 157 GLU A N 1
ATOM 1206 C CA . GLU A 1 157 ? -16.142 -1.755 -15.928 1.00 80.12 157 GLU A CA 1
ATOM 1207 C C . GLU A 1 157 ? -16.611 -0.331 -15.605 1.00 80.12 157 GLU A C 1
ATOM 1209 O O . GLU A 1 157 ? -17.733 0.043 -15.941 1.00 80.12 157 GLU A O 1
ATOM 1214 N N . HIS A 1 158 ? -15.770 0.464 -14.944 1.00 69.31 158 HIS A N 1
ATOM 1215 C CA . HIS A 1 158 ? -16.169 1.772 -14.417 1.00 69.31 158 HIS A CA 1
ATOM 1216 C C . HIS A 1 158 ? -15.776 2.929 -15.337 1.00 69.31 158 HIS A C 1
ATOM 1218 O O . HIS A 1 158 ? -16.210 4.061 -15.121 1.00 69.31 158 HIS A O 1
ATOM 1224 N N . ARG A 1 159 ? -14.962 2.647 -16.358 1.00 66.38 159 ARG A N 1
ATOM 1225 C CA . ARG A 1 159 ? -14.527 3.585 -17.389 1.00 66.38 159 ARG A CA 1
ATOM 1226 C C . ARG A 1 159 ? -14.059 2.796 -18.628 1.00 66.38 159 ARG A C 1
ATOM 1228 O O . ARG A 1 159 ? -12.854 2.631 -18.821 1.00 66.38 159 ARG A O 1
ATOM 1235 N N . PRO A 1 160 ? -14.971 2.302 -19.479 1.00 58.03 160 PRO A N 1
ATOM 1236 C CA . PRO A 1 160 ? -14.582 1.579 -20.694 1.00 58.03 160 PRO A CA 1
ATOM 1237 C C . PRO A 1 160 ? -13.759 2.450 -21.663 1.00 58.03 160 PRO A C 1
ATOM 1239 O O . PRO A 1 160 ? -13.074 1.925 -22.536 1.00 58.03 160 PRO A O 1
ATOM 1242 N N . ASP A 1 161 ? -13.815 3.771 -21.483 1.00 53.16 161 ASP A N 1
ATOM 1243 C CA . ASP A 1 161 ? -13.095 4.816 -22.205 1.00 53.16 161 ASP A CA 1
ATOM 1244 C C . ASP A 1 161 ? -11.862 5.367 -21.463 1.00 53.16 161 ASP A C 1
ATOM 1246 O O . ASP A 1 161 ? -11.043 6.048 -22.085 1.00 53.16 161 ASP A O 1
ATOM 1250 N N . ALA A 1 162 ? -11.691 5.100 -20.158 1.00 54.75 162 ALA A N 1
ATOM 1251 C CA . ALA A 1 162 ? -10.490 5.558 -19.467 1.00 54.75 162 ALA A CA 1
ATOM 1252 C C . ALA A 1 162 ? -9.332 4.625 -19.780 1.00 54.75 162 ALA A C 1
ATOM 1254 O O . ALA A 1 162 ? -9.275 3.465 -19.371 1.00 54.75 162 ALA A O 1
ATOM 1255 N N . THR A 1 163 ? -8.342 5.202 -20.437 1.00 65.50 163 THR A N 1
ATOM 1256 C CA . THR A 1 163 ? -6.995 4.662 -20.445 1.00 65.50 163 THR A CA 1
ATOM 1257 C C . THR A 1 163 ? -6.465 4.563 -19.013 1.00 65.50 163 THR A C 1
ATOM 1259 O O . THR A 1 163 ? -6.944 5.248 -18.099 1.00 65.50 163 THR A O 1
ATOM 1262 N N . VAL A 1 164 ? -5.417 3.760 -18.806 1.00 58.62 164 VAL A N 1
ATOM 1263 C CA . VAL A 1 164 ? -4.665 3.771 -17.540 1.00 58.62 164 VAL A CA 1
ATOM 1264 C C . VAL A 1 164 ? -4.294 5.210 -17.154 1.00 58.62 164 VAL A C 1
ATOM 1266 O O . VAL A 1 164 ? -4.374 5.563 -15.985 1.00 58.62 164 VAL A O 1
ATOM 1269 N N . HIS A 1 165 ? -4.033 6.097 -18.116 1.00 58.53 165 HIS A N 1
ATOM 1270 C CA . HIS A 1 165 ? -3.821 7.530 -17.880 1.00 58.53 165 HIS A CA 1
ATOM 1271 C C . HIS A 1 165 ? -5.013 8.253 -17.296 1.00 58.53 165 HIS A C 1
ATOM 1273 O O . HIS A 1 165 ? -4.833 9.074 -16.403 1.00 58.53 165 HIS A O 1
ATOM 1279 N N . GLY A 1 166 ? -6.212 7.994 -17.818 1.00 63.19 166 GLY A N 1
ATOM 1280 C CA . GLY A 1 166 ? -7.440 8.558 -17.277 1.00 63.19 166 GLY A CA 1
ATOM 1281 C C . GLY A 1 166 ? -7.607 8.151 -15.817 1.00 63.19 166 GLY A C 1
ATOM 1282 O O . GLY A 1 166 ? -7.935 8.988 -14.981 1.00 63.19 166 GLY A O 1
ATOM 1283 N N . ILE A 1 167 ? -7.269 6.900 -15.494 1.00 64.62 167 ILE A N 1
ATOM 1284 C CA . ILE A 1 167 ? -7.266 6.392 -14.120 1.00 64.62 167 ILE A CA 1
ATOM 1285 C C . ILE A 1 167 ? -6.214 7.121 -13.269 1.00 64.62 167 ILE A C 1
ATOM 1287 O O . ILE A 1 167 ? -6.579 7.684 -12.239 1.00 64.62 167 ILE A O 1
ATOM 1291 N N . LEU A 1 168 ? -4.953 7.190 -13.714 1.00 61.81 168 LEU A N 1
ATOM 1292 C CA . LEU A 1 168 ? -3.853 7.839 -12.983 1.00 61.81 168 LEU A CA 1
ATOM 1293 C C . LEU A 1 168 ? -4.091 9.343 -12.757 1.00 61.81 168 LEU A C 1
ATOM 1295 O O . LEU A 1 168 ? -3.770 9.854 -11.686 1.00 61.81 168 LEU A O 1
ATOM 1299 N N . ARG A 1 169 ? -4.679 10.052 -13.731 1.00 63.91 169 ARG A N 1
ATOM 1300 C CA . ARG A 1 169 ? -5.064 11.466 -13.582 1.00 63.91 169 ARG A CA 1
ATOM 1301 C C . ARG A 1 169 ? -6.247 11.622 -12.637 1.00 63.91 169 ARG A C 1
ATOM 1303 O O . ARG A 1 169 ? -6.160 12.408 -11.703 1.00 63.91 169 ARG A O 1
ATOM 1310 N N . SER A 1 170 ? -7.300 10.822 -12.825 1.00 62.84 170 SER A N 1
ATOM 1311 C CA . SER A 1 170 ? -8.499 10.898 -11.983 1.00 62.84 170 SER A CA 1
ATOM 1312 C C . SER A 1 170 ? -8.228 10.546 -10.524 1.00 62.84 170 SER A C 1
ATOM 1314 O O . SER A 1 170 ? -8.907 11.067 -9.653 1.00 62.84 170 SER A O 1
ATOM 1316 N N . ALA A 1 171 ? -7.208 9.731 -10.233 1.00 61.69 171 ALA A N 1
ATOM 1317 C CA . ALA A 1 171 ? -6.813 9.410 -8.865 1.00 61.69 171 ALA A CA 1
ATOM 1318 C C . ALA A 1 171 ? -6.465 10.661 -8.033 1.00 61.69 171 ALA A C 1
ATOM 1320 O O . ALA A 1 171 ? -6.658 10.642 -6.818 1.00 61.69 171 ALA A O 1
ATOM 1321 N N . LYS A 1 172 ? -6.011 11.756 -8.665 1.00 61.75 172 LYS A N 1
ATOM 1322 C CA . LYS A 1 172 ? -5.787 13.045 -7.985 1.00 61.75 172 LYS A CA 1
ATOM 1323 C C . LYS A 1 172 ? -7.084 13.798 -7.673 1.00 61.75 172 LYS A C 1
ATOM 1325 O O . LYS A 1 172 ? -7.116 14.538 -6.697 1.00 61.75 172 LYS A O 1
ATOM 1330 N N . ASP A 1 173 ? -8.130 13.567 -8.462 1.00 66.31 173 ASP A N 1
ATOM 1331 C CA . ASP A 1 173 ? -9.419 14.267 -8.379 1.00 66.31 173 ASP A CA 1
ATOM 1332 C C . ASP A 1 173 ? -10.457 13.505 -7.528 1.00 66.31 173 ASP A C 1
ATOM 1334 O O . ASP A 1 173 ? -11.567 13.983 -7.298 1.00 66.31 173 ASP A O 1
ATOM 1338 N N . MET A 1 174 ? -10.120 12.298 -7.062 1.00 65.69 174 MET A N 1
ATOM 1339 C CA . MET A 1 174 ? -10.968 11.474 -6.197 1.00 65.69 174 MET A CA 1
ATOM 1340 C C . MET A 1 174 ? -10.876 11.980 -4.749 1.00 65.69 174 MET A C 1
ATOM 1342 O O . MET A 1 174 ? -10.108 11.452 -3.946 1.00 65.69 174 MET A O 1
ATOM 1346 N N . HIS A 1 175 ? -11.622 13.043 -4.445 1.00 61.25 175 HIS A N 1
ATOM 1347 C CA . HIS A 1 175 ? -11.656 13.691 -3.130 1.00 61.25 175 HIS A CA 1
ATOM 1348 C C . HIS A 1 175 ? -12.659 13.058 -2.143 1.00 61.25 175 HIS A C 1
ATOM 1350 O O . HIS A 1 175 ? -13.570 12.329 -2.532 1.00 61.25 175 HIS A O 1
ATOM 1356 N N . ASP A 1 176 ? -12.462 13.374 -0.854 1.00 59.31 176 ASP A N 1
ATOM 1357 C CA . ASP A 1 176 ? -13.124 12.836 0.354 1.00 59.31 176 ASP A CA 1
ATOM 1358 C C . ASP A 1 176 ? -14.668 13.027 0.419 1.00 59.31 176 ASP A C 1
ATOM 1360 O O . ASP A 1 176 ? -15.305 12.518 1.344 1.00 59.31 176 ASP A O 1
ATOM 1364 N N . ASP A 1 177 ? -15.295 13.739 -0.526 1.00 56.75 177 ASP A N 1
ATOM 1365 C CA . ASP A 1 177 ? -16.615 14.366 -0.319 1.00 56.75 177 ASP A CA 1
ATOM 1366 C C . ASP A 1 177 ? -17.847 13.501 -0.663 1.00 56.75 177 ASP A C 1
ATOM 1368 O O . ASP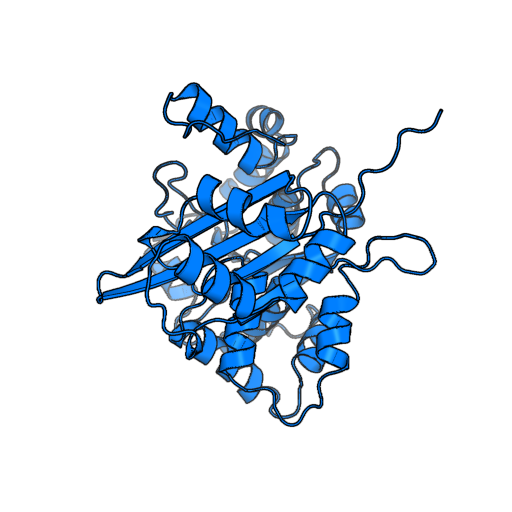 A 1 177 ? -18.971 13.889 -0.344 1.00 56.75 177 ASP A O 1
ATOM 1372 N N . ASP A 1 178 ? -17.671 12.310 -1.244 1.00 57.94 178 ASP A N 1
ATOM 1373 C CA . ASP A 1 178 ? -18.797 11.478 -1.716 1.00 57.94 178 ASP A CA 1
ATOM 1374 C C . ASP A 1 178 ? -19.179 10.317 -0.778 1.00 57.94 178 ASP A C 1
ATOM 1376 O O . ASP A 1 178 ? -20.016 9.477 -1.129 1.00 57.94 178 ASP A O 1
ATOM 1380 N N . ALA A 1 179 ? -18.586 10.219 0.417 1.00 58.62 179 ALA A N 1
ATOM 1381 C CA . ALA A 1 179 ? -18.943 9.143 1.338 1.00 58.62 179 ALA A CA 1
ATOM 1382 C C . ALA A 1 179 ? -20.405 9.310 1.808 1.00 58.62 179 ALA A C 1
ATOM 1384 O O . ALA A 1 179 ? -20.748 10.345 2.390 1.00 58.62 179 ALA A O 1
ATOM 1385 N N . PRO A 1 180 ? -21.288 8.312 1.603 1.00 60.84 180 PRO A N 1
ATOM 1386 C CA . PRO A 1 180 ? -22.656 8.402 2.086 1.00 60.84 180 PRO A CA 1
ATOM 1387 C C . PRO A 1 180 ? -22.654 8.586 3.608 1.00 60.84 180 PRO A C 1
ATOM 1389 O O . PRO A 1 180 ? -21.996 7.846 4.346 1.00 60.84 180 PRO A O 1
ATOM 1392 N N . ALA A 1 181 ? -23.389 9.593 4.083 1.00 60.62 181 ALA A N 1
ATOM 1393 C CA . ALA A 1 181 ? -23.515 9.876 5.505 1.00 60.62 181 ALA A CA 1
ATOM 1394 C C . ALA A 1 181 ? -24.001 8.623 6.260 1.00 60.62 181 ALA A C 1
ATOM 1396 O O . ALA A 1 181 ? -25.033 8.048 5.913 1.00 60.62 181 ALA A O 1
ATOM 1397 N N . GLY A 1 182 ? -23.271 8.221 7.307 1.00 69.12 182 GLY A N 1
ATOM 1398 C CA . GLY A 1 182 ? -23.675 7.137 8.213 1.00 69.12 182 GLY A CA 1
ATOM 1399 C C . GLY A 1 182 ? -22.863 5.839 8.144 1.00 69.12 182 GLY A C 1
ATOM 1400 O O . GLY A 1 182 ? -23.290 4.851 8.737 1.00 69.12 182 GLY A O 1
ATOM 1401 N N . THR A 1 183 ? -21.713 5.811 7.464 1.00 81.31 183 THR A N 1
ATOM 1402 C CA . THR A 1 183 ? -20.826 4.636 7.485 1.00 81.31 183 THR A CA 1
ATOM 1403 C C . THR A 1 183 ? -19.875 4.623 8.684 1.00 81.31 183 THR A C 1
ATOM 1405 O O . THR A 1 183 ? -19.251 5.625 9.024 1.00 81.31 183 THR A O 1
ATOM 1408 N N . ASP A 1 184 ? -19.742 3.457 9.321 1.00 94.31 184 ASP A N 1
ATOM 1409 C CA . ASP A 1 184 ? -18.874 3.238 10.485 1.00 94.31 184 ASP A CA 1
ATOM 1410 C C . ASP A 1 184 ? -17.402 2.982 10.087 1.00 94.31 184 ASP A C 1
ATOM 1412 O O . ASP A 1 184 ? -16.545 2.887 10.974 1.00 94.31 184 ASP A O 1
ATOM 1416 N N . ILE A 1 185 ? -17.097 2.830 8.789 1.00 96.81 185 ILE A N 1
ATOM 1417 C CA . ILE A 1 185 ? -15.803 2.350 8.274 1.00 96.81 185 ILE A CA 1
ATOM 1418 C C . ILE A 1 185 ? -15.192 3.350 7.282 1.00 96.81 185 ILE A C 1
ATOM 1420 O O . ILE A 1 185 ? -15.835 3.750 6.313 1.00 96.81 185 ILE A O 1
ATOM 1424 N N . LEU A 1 186 ? -13.915 3.681 7.494 1.00 97.00 186 LEU A N 1
ATOM 1425 C CA . LEU A 1 186 ? -13.079 4.459 6.576 1.00 97.00 186 LEU A CA 1
ATOM 1426 C C . LEU A 1 186 ? -11.915 3.610 6.059 1.00 97.00 186 LEU A C 1
ATOM 1428 O O . LEU A 1 186 ? -11.142 3.081 6.856 1.00 97.00 186 LEU A O 1
ATOM 1432 N N . LEU A 1 187 ? -11.746 3.527 4.743 1.00 97.75 187 LEU A N 1
ATOM 1433 C CA . LEU A 1 187 ? -10.525 3.028 4.111 1.00 97.75 187 LEU A CA 1
ATOM 1434 C C . LEU A 1 187 ? -9.544 4.188 3.940 1.00 97.75 187 LEU A C 1
ATOM 1436 O O . LEU A 1 187 ? -9.910 5.234 3.409 1.00 97.75 187 LEU A O 1
ATOM 1440 N N . VAL A 1 188 ? -8.303 4.000 4.381 1.00 97.56 188 VAL A N 1
ATOM 1441 C CA . VAL A 1 188 ? -7.233 4.993 4.261 1.00 97.56 188 VAL A CA 1
ATOM 1442 C C . VAL A 1 188 ? -6.027 4.415 3.538 1.00 97.56 188 VAL A C 1
ATOM 1444 O O . VAL A 1 188 ? -5.587 3.297 3.818 1.00 97.56 188 VAL A O 1
ATOM 1447 N N . MET A 1 189 ? 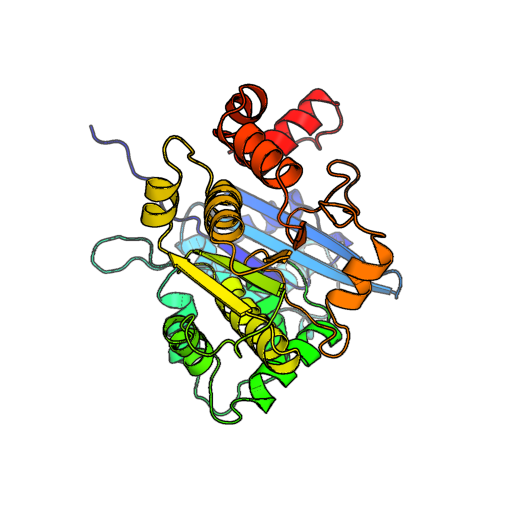-5.473 5.215 2.638 1.00 97.44 189 MET A N 1
ATOM 1448 C CA . MET A 1 189 ? -4.257 4.929 1.889 1.00 97.44 189 MET A CA 1
ATOM 1449 C C . MET A 1 189 ? -3.358 6.158 1.865 1.00 97.44 189 MET A C 1
ATOM 1451 O O . MET A 1 189 ? -3.828 7.294 1.904 1.00 97.44 189 MET A O 1
ATOM 1455 N N . ALA A 1 190 ? -2.055 5.930 1.758 1.00 97.06 190 ALA A N 1
ATOM 1456 C CA . ALA A 1 190 ? -1.131 6.963 1.324 1.00 97.06 190 ALA A CA 1
ATOM 1457 C C . ALA A 1 190 ? 0.021 6.333 0.551 1.00 97.06 190 ALA A C 1
ATOM 1459 O O . ALA A 1 190 ? 0.483 5.239 0.890 1.00 97.06 190 ALA A O 1
ATOM 1460 N N . TYR A 1 191 ? 0.486 7.025 -0.480 1.00 95.38 191 TYR A N 1
ATOM 1461 C CA . TYR A 1 191 ? 1.634 6.599 -1.266 1.00 95.38 191 TYR A CA 1
ATOM 1462 C C . TYR A 1 191 ? 2.309 7.800 -1.931 1.00 95.38 191 TYR A C 1
ATOM 1464 O O . TYR A 1 191 ? 1.747 8.895 -2.013 1.00 95.38 191 TYR A O 1
ATOM 1472 N N . SER A 1 192 ? 3.549 7.611 -2.375 1.00 90.81 192 SER A N 1
ATOM 1473 C CA . SER A 1 192 ? 4.299 8.680 -3.026 1.00 90.81 192 SER A CA 1
ATOM 1474 C C . SER A 1 192 ? 3.825 8.887 -4.451 1.00 90.81 192 SER A C 1
ATOM 1476 O O . SER A 1 192 ? 3.529 7.926 -5.148 1.00 90.81 192 SER A O 1
ATOM 1478 N N . ALA A 1 193 ? 3.787 10.128 -4.926 1.00 87.75 193 ALA A N 1
ATOM 1479 C CA . ALA A 1 193 ? 3.309 10.459 -6.268 1.00 87.75 193 ALA A CA 1
ATOM 1480 C C . ALA A 1 193 ? 4.033 9.674 -7.382 1.00 87.75 193 ALA A C 1
ATOM 1482 O O . ALA A 1 193 ? 3.448 9.400 -8.425 1.00 87.75 193 ALA A O 1
ATOM 1483 N N . ASN A 1 194 ? 5.271 9.238 -7.126 1.00 80.62 194 ASN A N 1
ATOM 1484 C CA . ASN A 1 194 ? 6.077 8.406 -8.018 1.00 80.62 194 ASN A CA 1
ATOM 1485 C C . ASN A 1 194 ? 5.886 6.882 -7.837 1.00 80.62 194 ASN A C 1
ATOM 1487 O O . ASN A 1 194 ? 6.626 6.096 -8.429 1.00 80.62 194 ASN A O 1
ATOM 1491 N N . TYR A 1 195 ? 4.924 6.436 -7.026 1.00 85.75 195 TYR A N 1
ATOM 1492 C CA . TYR A 1 195 ? 4.633 5.023 -6.788 1.00 85.75 195 TYR A CA 1
ATOM 1493 C C . TYR A 1 195 ? 3.453 4.551 -7.639 1.00 85.75 195 TYR A C 1
ATOM 1495 O O . TYR A 1 195 ? 2.309 4.525 -7.189 1.00 85.75 195 TYR A O 1
ATOM 1503 N N . ALA A 1 196 ? 3.742 4.146 -8.880 1.00 83.69 196 ALA A N 1
ATOM 1504 C CA . ALA A 1 196 ? 2.735 3.734 -9.864 1.00 83.69 196 ALA A CA 1
ATOM 1505 C C . ALA A 1 196 ? 1.728 2.665 -9.371 1.00 83.69 196 ALA A C 1
ATOM 1507 O O . ALA A 1 196 ? 0.534 2.833 -9.638 1.00 83.69 196 ALA A O 1
ATOM 1508 N N . PRO A 1 197 ? 2.123 1.612 -8.612 1.00 88.31 197 PRO A N 1
ATOM 1509 C CA . PRO A 1 197 ? 1.156 0.666 -8.045 1.00 88.31 197 PRO A CA 1
ATOM 1510 C C . PRO A 1 197 ? 0.089 1.331 -7.172 1.00 88.31 197 PRO A C 1
ATOM 1512 O O . PRO A 1 197 ? -1.058 0.883 -7.179 1.00 88.31 197 PRO A O 1
ATOM 1515 N N . GLY A 1 198 ? 0.467 2.420 -6.491 1.00 91.06 198 GLY A N 1
ATOM 1516 C CA . GLY A 1 198 ? -0.383 3.266 -5.657 1.00 91.06 198 GLY A CA 1
ATOM 1517 C C . GLY A 1 198 ? -1.696 3.629 -6.320 1.00 91.06 198 GLY A C 1
ATOM 1518 O O . GLY A 1 198 ? -2.766 3.352 -5.789 1.00 91.06 198 GLY A O 1
ATOM 1519 N N . ALA A 1 199 ? -1.614 4.190 -7.520 1.00 86.94 199 ALA A N 1
ATOM 1520 C CA . ALA A 1 199 ? -2.779 4.715 -8.217 1.00 86.94 199 ALA A CA 1
ATOM 1521 C C . ALA A 1 199 ? -3.701 3.613 -8.763 1.00 86.94 199 ALA A C 1
ATOM 1523 O O . ALA A 1 199 ? -4.925 3.755 -8.734 1.00 86.94 199 ALA A O 1
ATOM 1524 N N . VAL A 1 200 ? -3.135 2.480 -9.199 1.00 87.31 200 VAL A N 1
ATOM 1525 C CA . VAL A 1 200 ? -3.929 1.302 -9.588 1.00 87.31 200 VAL A CA 1
ATOM 1526 C C . VAL A 1 200 ? -4.692 0.761 -8.379 1.00 87.31 200 VAL A C 1
ATOM 1528 O O . VAL A 1 200 ? -5.906 0.564 -8.451 1.00 87.31 200 VAL A O 1
ATOM 1531 N N . CYS A 1 201 ? -4.000 0.562 -7.255 1.00 93.69 201 CYS A N 1
ATOM 1532 C CA . CYS A 1 201 ? -4.611 0.041 -6.035 1.00 93.69 201 CYS A CA 1
ATOM 1533 C C . CYS A 1 201 ? -5.636 1.021 -5.456 1.00 93.69 201 CYS A C 1
ATOM 1535 O O . CYS A 1 201 ? -6.725 0.595 -5.079 1.00 93.69 201 CYS A O 1
ATOM 1537 N N . GLN A 1 202 ? -5.344 2.328 -5.457 1.00 93.75 202 GLN A N 1
ATOM 1538 C CA . GLN A 1 202 ? -6.285 3.373 -5.047 1.00 93.75 202 GLN A CA 1
ATOM 1539 C C . GLN A 1 202 ? -7.601 3.247 -5.809 1.00 93.75 202 GLN A C 1
ATOM 1541 O O . GLN A 1 202 ? -8.662 3.232 -5.189 1.00 93.75 202 GLN A O 1
ATOM 1546 N N . ARG A 1 203 ? -7.549 3.125 -7.142 1.00 88.81 203 ARG A N 1
ATOM 1547 C CA . ARG A 1 203 ? -8.761 3.031 -7.961 1.00 88.81 203 ARG A CA 1
ATOM 1548 C C . ARG A 1 203 ? -9.585 1.791 -7.623 1.00 88.81 203 ARG A C 1
ATOM 1550 O O . ARG A 1 203 ? -10.795 1.900 -7.441 1.00 88.81 203 ARG A O 1
ATOM 1557 N N . VAL A 1 204 ? -8.937 0.631 -7.512 1.00 92.81 204 VAL A N 1
ATOM 1558 C CA . VAL A 1 204 ? -9.603 -0.632 -7.148 1.00 92.81 204 VAL A CA 1
ATOM 1559 C C . VAL A 1 204 ? -10.247 -0.541 -5.762 1.00 92.81 204 VAL A C 1
ATOM 1561 O O . VAL A 1 204 ? -11.389 -0.958 -5.575 1.00 92.81 204 VAL A O 1
ATOM 1564 N N . ASN A 1 205 ? -9.535 0.032 -4.793 1.00 96.62 205 ASN A N 1
ATOM 1565 C CA . ASN A 1 205 ? -10.004 0.137 -3.415 1.00 96.62 205 ASN A CA 1
ATOM 1566 C C . ASN A 1 205 ? -11.101 1.195 -3.244 1.00 96.62 205 ASN A C 1
ATOM 1568 O O . ASN A 1 205 ? -11.981 1.020 -2.405 1.00 96.62 205 ASN A O 1
ATOM 1572 N N . TYR A 1 206 ? -11.089 2.255 -4.052 1.00 93.44 206 TYR A N 1
ATOM 1573 C CA . TYR A 1 206 ? -12.182 3.222 -4.106 1.00 93.44 206 TYR A CA 1
ATOM 1574 C C . TYR A 1 206 ? -13.466 2.602 -4.662 1.00 93.44 206 TYR A C 1
ATOM 1576 O O . TYR A 1 206 ? -14.542 2.800 -4.110 1.00 93.44 206 TYR A O 1
ATOM 1584 N N . GLU A 1 207 ? -13.390 1.819 -5.742 1.00 91.06 207 GLU A N 1
ATOM 1585 C CA . GLU A 1 207 ? -14.603 1.174 -6.263 1.00 91.06 207 GLU A CA 1
ATOM 1586 C C . GLU A 1 207 ? -15.175 0.163 -5.267 1.00 91.06 207 GLU A C 1
ATOM 1588 O O . GLU A 1 207 ? -16.395 0.070 -5.099 1.00 91.06 207 GLU A O 1
ATOM 1593 N N . TYR A 1 208 ? -14.297 -0.517 -4.529 1.00 95.62 208 TYR A N 1
ATOM 1594 C CA . TYR A 1 208 ? -14.697 -1.335 -3.395 1.00 95.62 208 TYR A CA 1
ATOM 1595 C C . TYR A 1 208 ? -15.393 -0.510 -2.302 1.00 95.62 208 TYR A C 1
ATOM 1597 O O . TYR A 1 208 ? -16.481 -0.878 -1.857 1.00 95.62 208 TYR A O 1
ATOM 1605 N N . SER A 1 209 ? -14.809 0.616 -1.874 1.00 95.31 209 SER A N 1
ATOM 1606 C CA . SER A 1 209 ? -15.412 1.454 -0.830 1.00 95.31 209 SER A CA 1
ATOM 1607 C C . SER A 1 209 ? -16.789 1.957 -1.255 1.00 95.31 209 SER A C 1
ATOM 1609 O O . SER A 1 209 ? -17.742 1.852 -0.487 1.00 95.31 209 SER A O 1
ATOM 1611 N N . ARG A 1 210 ? -16.922 2.417 -2.504 1.00 92.31 210 ARG A N 1
ATOM 1612 C CA . ARG A 1 210 ? -18.179 2.901 -3.077 1.00 92.31 210 ARG A CA 1
ATOM 1613 C C . ARG A 1 210 ? -19.235 1.801 -3.112 1.00 92.31 210 ARG A C 1
ATOM 1615 O O . ARG A 1 210 ? -20.380 2.049 -2.742 1.00 92.31 210 ARG A O 1
ATOM 1622 N N . ARG A 1 211 ? -18.856 0.582 -3.515 1.00 93.19 211 ARG A N 1
ATOM 1623 C CA . ARG A 1 211 ? -19.751 -0.586 -3.549 1.00 93.19 211 ARG A CA 1
ATOM 1624 C C . ARG A 1 211 ? -20.341 -0.910 -2.177 1.00 93.19 211 ARG A C 1
ATOM 1626 O O . ARG A 1 211 ? -21.519 -1.246 -2.101 1.00 93.19 211 ARG A O 1
ATOM 1633 N N . HIS A 1 212 ? -19.543 -0.811 -1.117 1.00 94.56 212 HIS A N 1
ATOM 1634 C CA . HIS A 1 212 ? -19.970 -1.140 0.250 1.00 94.56 212 HIS A CA 1
ATOM 1635 C C . HIS A 1 212 ? -20.435 0.076 1.066 1.00 94.56 212 HIS A C 1
ATOM 1637 O O . HIS A 1 212 ? -20.812 -0.071 2.226 1.00 94.56 212 HIS A O 1
ATOM 1643 N N . GLY A 1 213 ? -20.432 1.276 0.479 1.00 93.81 213 GLY A N 1
ATOM 1644 C CA . GLY A 1 213 ? -20.794 2.509 1.178 1.00 93.81 213 GLY A CA 1
ATOM 1645 C C . GLY A 1 213 ? -19.813 2.888 2.294 1.00 93.81 213 GLY A C 1
ATOM 1646 O O . GLY A 1 213 ? -20.229 3.419 3.319 1.00 93.81 213 GLY A O 1
ATOM 1647 N N . TYR A 1 214 ? -18.524 2.587 2.139 1.00 95.38 214 TYR A N 1
ATOM 1648 C CA . TYR A 1 214 ? -17.469 2.999 3.069 1.00 95.38 214 TYR A CA 1
ATOM 1649 C C . TYR A 1 214 ? -16.929 4.385 2.729 1.00 95.38 214 TYR A C 1
ATOM 1651 O O . TYR A 1 214 ? -16.899 4.784 1.564 1.00 95.38 214 TYR A O 1
ATOM 1659 N N . GLY A 1 215 ? -16.418 5.081 3.746 1.00 94.38 215 GLY A N 1
ATOM 1660 C CA . GLY A 1 215 ? -15.558 6.234 3.519 1.00 94.38 215 GLY A CA 1
ATOM 1661 C C . GLY A 1 215 ? -14.261 5.790 2.848 1.00 94.38 215 GLY A C 1
ATOM 1662 O O . GLY A 1 215 ? -13.767 4.686 3.105 1.00 94.38 215 GLY A O 1
ATOM 1663 N N . PHE A 1 216 ? -13.681 6.647 2.015 1.00 95.06 216 PHE A N 1
ATOM 1664 C CA . PHE A 1 216 ? -12.391 6.393 1.384 1.00 95.06 216 PHE A CA 1
ATOM 1665 C C . PHE A 1 216 ? -11.560 7.658 1.351 1.00 95.06 216 PHE A C 1
ATOM 1667 O O . PHE A 1 216 ? -12.051 8.701 0.937 1.00 95.06 216 PHE A O 1
ATOM 1674 N N . LYS A 1 217 ? -10.302 7.530 1.761 1.00 95.00 217 LYS A N 1
ATOM 1675 C CA . LYS A 1 217 ? -9.336 8.616 1.775 1.00 95.00 217 LYS A CA 1
ATOM 1676 C C . LYS A 1 217 ? -7.992 8.135 1.269 1.00 95.00 217 LYS A C 1
ATOM 1678 O O . LYS A 1 217 ? -7.458 7.136 1.754 1.00 95.00 217 LYS A O 1
ATOM 1683 N N . CYS A 1 218 ? -7.417 8.873 0.331 1.00 95.50 218 CYS A N 1
ATOM 1684 C CA . CYS A 1 218 ? -6.090 8.591 -0.191 1.00 95.50 218 CYS A CA 1
ATOM 1685 C C . CYS A 1 218 ? -5.255 9.866 -0.239 1.00 95.50 218 CYS A C 1
ATOM 1687 O O . CYS A 1 218 ? -5.669 10.850 -0.845 1.00 95.50 218 CYS A O 1
ATOM 1689 N N . GLU A 1 219 ? -4.075 9.849 0.380 1.00 95.25 219 GLU A N 1
ATOM 1690 C CA . GLU A 1 219 ? -3.125 10.954 0.272 1.00 95.25 219 GLU A CA 1
ATOM 1691 C C . GLU A 1 219 ? -1.968 10.593 -0.658 1.00 95.25 219 GLU A C 1
ATOM 1693 O O . GLU A 1 219 ? -1.187 9.676 -0.392 1.00 95.25 219 GLU A O 1
ATOM 1698 N N . VAL A 1 220 ? -1.858 11.349 -1.748 1.00 94.00 220 VAL A N 1
ATOM 1699 C CA . VAL A 1 220 ? -0.790 11.215 -2.739 1.00 94.00 220 VAL A CA 1
ATOM 1700 C C . VAL A 1 220 ? 0.129 12.418 -2.602 1.00 94.00 220 VAL A C 1
ATOM 1702 O O . VAL A 1 220 ? -0.269 13.543 -2.890 1.00 94.00 220 VAL A O 1
ATOM 1705 N N . LEU A 1 221 ? 1.351 12.187 -2.133 1.00 92.81 221 LEU A N 1
ATOM 1706 C CA . LEU A 1 221 ? 2.300 13.250 -1.786 1.00 92.81 221 LEU A CA 1
ATOM 1707 C C . LEU A 1 221 ? 3.650 13.014 -2.453 1.00 92.81 221 LEU A C 1
ATOM 1709 O O . LEU A 1 221 ? 3.994 11.881 -2.790 1.00 92.81 221 LEU A O 1
ATOM 1713 N N . THR A 1 222 ? 4.472 14.051 -2.583 1.00 93.12 222 THR A N 1
ATOM 1714 C CA . THR A 1 222 ? 5.887 13.830 -2.895 1.00 93.12 222 THR A CA 1
ATOM 1715 C C . THR A 1 222 ? 6.584 13.125 -1.721 1.00 93.12 222 THR A C 1
ATOM 1717 O O . THR A 1 222 ? 6.105 13.132 -0.581 1.00 93.12 222 THR A O 1
ATOM 1720 N N . ASN A 1 223 ? 7.739 12.503 -1.978 1.00 91.12 223 ASN A N 1
ATOM 1721 C CA . ASN A 1 223 ? 8.556 11.945 -0.895 1.00 91.12 223 ASN A CA 1
ATOM 1722 C C . ASN A 1 223 ? 8.997 13.032 0.093 1.00 91.12 223 ASN A C 1
ATOM 1724 O O . ASN A 1 223 ? 9.053 12.773 1.292 1.00 91.12 223 ASN A O 1
ATOM 1728 N N . GLU A 1 224 ? 9.293 14.234 -0.403 1.00 94.25 224 GLU A N 1
ATOM 1729 C CA . GLU A 1 224 ? 9.697 15.375 0.416 1.00 94.25 224 GLU A CA 1
ATOM 1730 C C . GLU A 1 224 ? 8.576 15.807 1.365 1.00 94.25 224 GLU A C 1
ATOM 1732 O O . GLU A 1 224 ? 8.802 15.876 2.572 1.00 94.25 224 GLU A O 1
ATOM 1737 N N . ASP A 1 225 ? 7.356 15.983 0.854 1.00 95.94 225 ASP A N 1
ATOM 1738 C CA . ASP A 1 225 ? 6.199 16.374 1.667 1.00 95.94 225 ASP A CA 1
ATOM 1739 C C . ASP A 1 225 ? 5.867 15.321 2.725 1.00 95.94 225 ASP A C 1
ATOM 1741 O O . ASP A 1 225 ? 5.605 15.651 3.886 1.00 95.94 225 ASP A O 1
ATOM 1745 N N . MET A 1 226 ? 5.926 14.034 2.359 1.00 95.88 226 MET A N 1
ATOM 1746 C CA . MET A 1 226 ? 5.734 12.958 3.329 1.00 95.88 226 MET A CA 1
ATOM 1747 C C . MET A 1 226 ? 6.784 12.996 4.431 1.00 95.88 226 MET A C 1
ATOM 1749 O O . MET A 1 226 ? 6.412 12.907 5.600 1.00 95.88 226 MET A O 1
ATOM 1753 N N . LEU A 1 227 ? 8.069 13.126 4.080 1.00 94.00 227 LEU A N 1
ATOM 1754 C CA . LEU A 1 227 ? 9.171 13.211 5.044 1.00 94.00 227 LEU A CA 1
ATOM 1755 C C . LEU A 1 227 ? 9.029 14.434 5.951 1.00 94.00 227 LEU A C 1
ATOM 1757 O O . LEU A 1 227 ? 9.182 14.315 7.168 1.00 94.00 227 LEU A O 1
ATOM 1761 N N . ALA A 1 228 ? 8.678 15.586 5.381 1.00 96.31 228 ALA A N 1
ATOM 1762 C CA . ALA A 1 228 ? 8.419 16.804 6.132 1.00 96.31 228 ALA A CA 1
ATOM 1763 C C . ALA A 1 228 ? 7.293 16.593 7.157 1.00 96.31 228 ALA A C 1
ATOM 1765 O O . ALA A 1 228 ? 7.452 16.941 8.329 1.00 96.31 228 ALA A O 1
ATOM 1766 N N . ALA A 1 229 ? 6.200 15.941 6.752 1.00 95.88 229 ALA A N 1
ATOM 1767 C CA . ALA A 1 229 ? 5.061 15.657 7.618 1.00 95.88 229 ALA A CA 1
ATOM 1768 C C . ALA A 1 229 ? 5.385 14.682 8.763 1.00 95.88 229 ALA A C 1
ATOM 1770 O O . ALA A 1 229 ? 4.799 14.784 9.844 1.00 95.88 229 ALA A O 1
ATOM 1771 N N . ILE A 1 230 ? 6.307 13.735 8.555 1.00 94.12 230 ILE A N 1
ATOM 1772 C CA . ILE A 1 230 ? 6.670 12.740 9.578 1.00 94.12 230 ILE A CA 1
ATOM 1773 C C . ILE A 1 230 ? 7.901 13.129 10.400 1.00 94.12 230 ILE A C 1
ATOM 1775 O O . ILE A 1 230 ? 8.238 12.412 11.343 1.00 94.12 230 ILE A O 1
ATOM 1779 N N . SER A 1 231 ? 8.566 14.243 10.096 1.00 91.62 231 SER A N 1
ATOM 1780 C CA . SER A 1 231 ? 9.757 14.710 10.814 1.00 91.62 231 SER A CA 1
ATOM 1781 C C . SER A 1 231 ? 9.560 14.697 12.348 1.00 91.62 231 SER A C 1
ATOM 1783 O O . SER A 1 231 ? 8.498 15.087 12.843 1.00 91.62 231 SER A O 1
ATOM 1785 N N . PRO A 1 232 ? 10.537 14.211 13.148 1.00 90.69 232 PRO A N 1
ATOM 1786 C CA . PRO A 1 232 ? 11.913 13.852 12.786 1.00 90.69 232 PRO A CA 1
ATOM 1787 C C . PRO A 1 232 ? 12.076 12.395 12.310 1.00 90.69 232 PRO A C 1
ATOM 1789 O O . PRO A 1 232 ? 13.155 11.819 12.438 1.00 90.69 232 PRO A O 1
ATOM 1792 N N . ARG A 1 233 ? 11.006 11.739 11.852 1.00 88.19 233 ARG A N 1
ATOM 1793 C CA . ARG A 1 233 ? 11.097 10.433 11.184 1.00 88.19 233 ARG A CA 1
ATOM 1794 C C . ARG A 1 233 ? 11.651 10.641 9.771 1.00 88.19 233 ARG A C 1
ATOM 1796 O O . ARG A 1 233 ? 11.354 11.642 9.135 1.00 88.19 233 ARG A O 1
ATOM 1803 N N . ASP A 1 234 ? 12.393 9.665 9.275 1.00 88.06 234 ASP A N 1
ATOM 1804 C CA . ASP A 1 234 ? 13.091 9.685 7.982 1.00 88.06 234 ASP A CA 1
ATOM 1805 C C . ASP A 1 234 ? 12.723 8.484 7.086 1.00 88.06 234 ASP A C 1
ATOM 1807 O O . ASP A 1 234 ? 13.214 8.364 5.967 1.00 88.06 234 ASP A O 1
ATOM 1811 N N . ALA A 1 235 ? 11.818 7.609 7.541 1.00 88.25 235 ALA A N 1
ATOM 1812 C CA . ALA A 1 235 ? 11.280 6.508 6.746 1.00 88.25 235 ALA A CA 1
ATOM 1813 C C . ALA A 1 235 ? 9.797 6.732 6.413 1.00 88.25 235 ALA A C 1
ATOM 1815 O O . ALA A 1 235 ? 8.947 6.737 7.306 1.00 88.25 235 ALA A O 1
ATOM 1816 N N . LEU A 1 236 ? 9.485 6.833 5.115 1.00 91.06 236 LEU A N 1
ATOM 1817 C CA . LEU A 1 236 ? 8.137 7.082 4.568 1.00 91.06 236 LEU A CA 1
ATOM 1818 C C . LEU A 1 236 ? 7.064 6.130 5.119 1.00 91.06 236 LEU A C 1
ATOM 1820 O O . LEU A 1 236 ? 5.908 6.511 5.283 1.00 91.06 236 LEU A O 1
ATOM 1824 N N . THR A 1 237 ? 7.448 4.908 5.497 1.00 90.19 237 THR A N 1
ATOM 1825 C CA . THR A 1 237 ? 6.548 3.921 6.109 1.00 90.19 237 THR A CA 1
ATOM 1826 C C . THR A 1 237 ? 5.897 4.402 7.407 1.00 90.19 237 THR A C 1
ATOM 1828 O O . THR A 1 237 ? 4.899 3.819 7.817 1.00 90.19 237 THR A O 1
ATOM 1831 N N . TRP A 1 238 ? 6.425 5.438 8.070 1.00 93.38 238 TRP A N 1
ATOM 1832 C CA . TRP A 1 238 ? 5.821 6.038 9.267 1.00 93.38 238 TRP A CA 1
ATOM 1833 C C . TRP A 1 238 ? 4.630 6.942 8.979 1.00 93.38 238 TRP A C 1
ATOM 1835 O O . TRP A 1 238 ? 3.844 7.200 9.895 1.00 93.38 238 TRP A O 1
ATOM 1845 N N . TYR A 1 239 ? 4.451 7.370 7.730 1.00 95.81 239 TYR A N 1
ATOM 1846 C CA . TYR A 1 239 ? 3.330 8.217 7.339 1.00 95.81 239 TYR A CA 1
ATOM 1847 C C . TYR A 1 239 ? 1.980 7.575 7.678 1.00 95.81 239 TYR A C 1
ATOM 1849 O O . TYR A 1 239 ? 1.080 8.242 8.185 1.00 95.81 239 TYR A O 1
ATOM 1857 N N . LYS A 1 240 ? 1.878 6.243 7.568 1.00 96.00 240 LYS A N 1
ATOM 1858 C CA . LYS A 1 240 ? 0.680 5.495 7.976 1.00 96.00 240 LYS A CA 1
ATOM 1859 C C . LYS A 1 240 ? 0.279 5.727 9.429 1.00 96.00 240 LYS A C 1
ATOM 1861 O O . LYS A 1 240 ? -0.902 5.821 9.737 1.00 96.00 240 LYS A O 1
ATOM 1866 N N . VAL A 1 241 ? 1.252 5.854 10.335 1.00 96.06 241 VAL A N 1
ATOM 1867 C CA . VAL A 1 241 ? 0.981 6.080 11.762 1.00 96.06 241 VAL A CA 1
ATOM 1868 C C . VAL A 1 241 ? 0.461 7.498 11.987 1.00 96.06 241 VAL A C 1
ATOM 1870 O O . VAL A 1 241 ? -0.462 7.681 12.780 1.00 96.06 241 VAL A O 1
ATOM 1873 N N . LEU A 1 242 ? 1.018 8.487 11.280 1.00 96.19 242 LEU A N 1
ATOM 1874 C CA . LEU A 1 242 ? 0.527 9.865 11.309 1.00 96.19 242 LEU A CA 1
ATOM 1875 C C . LEU A 1 242 ? -0.927 9.931 10.822 1.00 96.19 242 LEU A C 1
ATOM 1877 O O . LEU A 1 242 ? -1.786 10.452 11.537 1.00 96.19 242 LEU A O 1
ATOM 1881 N N . LEU A 1 243 ? -1.204 9.340 9.657 1.00 96.75 243 LEU A N 1
ATOM 1882 C CA . LEU A 1 243 ? -2.530 9.347 9.047 1.00 96.75 243 LEU A CA 1
ATOM 1883 C C . LEU A 1 243 ? -3.559 8.612 9.921 1.00 96.75 243 LEU A C 1
ATOM 1885 O O . LEU A 1 243 ? -4.607 9.168 10.240 1.00 96.75 243 LEU A O 1
ATOM 1889 N N . LEU A 1 244 ? -3.225 7.422 10.430 1.00 97.75 244 LEU A N 1
ATOM 1890 C CA . LEU A 1 244 ? -4.088 6.675 11.352 1.00 97.75 244 LEU A CA 1
ATOM 1891 C C . LEU A 1 244 ? -4.415 7.467 12.623 1.00 97.75 244 LEU A C 1
ATOM 1893 O O . LEU A 1 244 ? -5.568 7.482 13.050 1.00 97.75 244 LEU 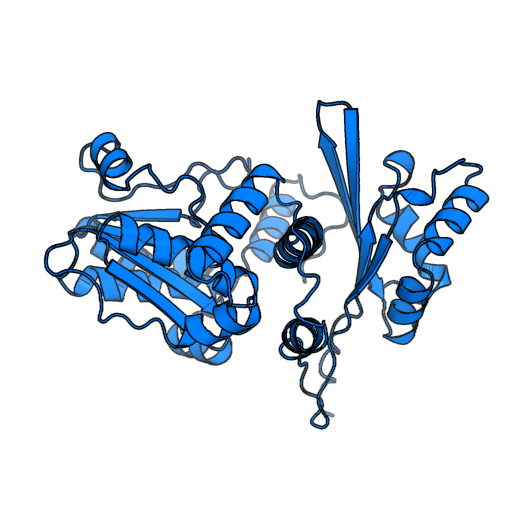A O 1
ATOM 1897 N N . LYS A 1 245 ? -3.430 8.147 13.230 1.00 96.19 245 LYS A N 1
ATOM 1898 C CA . LYS A 1 245 ? -3.670 8.996 14.411 1.00 96.19 245 LYS A CA 1
ATOM 1899 C C . LYS A 1 245 ? -4.662 10.109 14.104 1.00 96.19 245 LYS A C 1
ATOM 1901 O O . LYS A 1 245 ? -5.533 10.375 14.932 1.00 96.19 245 LYS A O 1
ATOM 1906 N N . ARG A 1 246 ? -4.512 10.759 12.949 1.00 95.94 246 ARG A N 1
ATOM 1907 C CA . ARG A 1 246 ? -5.384 11.853 12.526 1.00 95.94 246 ARG A CA 1
ATOM 1908 C C . ARG A 1 246 ? -6.814 11.355 12.347 1.00 95.94 246 ARG A C 1
ATOM 1910 O O . ARG A 1 246 ? -7.707 11.850 13.027 1.00 95.94 246 ARG A O 1
ATOM 1917 N N . GLU A 1 247 ? -7.013 10.328 11.527 1.00 95.75 247 GLU A N 1
ATOM 1918 C CA . GLU A 1 247 ? -8.358 9.864 11.170 1.00 95.75 247 GLU A CA 1
ATOM 1919 C C . GLU A 1 247 ? -9.085 9.181 12.334 1.00 95.75 247 GLU A C 1
ATOM 1921 O O . GLU A 1 247 ? -10.272 9.404 12.543 1.00 95.75 247 GLU A O 1
ATOM 1926 N N . LEU A 1 248 ? -8.389 8.423 13.188 1.00 96.06 248 LEU A N 1
ATOM 1927 C CA . LEU A 1 248 ? -9.025 7.831 14.372 1.00 96.06 248 LEU A CA 1
ATOM 1928 C C . LEU A 1 248 ? -9.413 8.873 15.434 1.00 96.06 248 LEU A C 1
ATOM 1930 O O . LEU A 1 248 ? -10.160 8.535 16.356 1.00 96.06 248 LEU A O 1
ATOM 1934 N N . SER A 1 249 ? -8.942 10.120 15.324 1.00 94.69 249 SER A N 1
ATOM 1935 C CA . SER A 1 249 ? -9.252 11.200 16.268 1.00 94.69 249 SER A CA 1
ATOM 1936 C C . SER A 1 249 ? -10.516 11.994 15.913 1.00 94.69 249 SER A C 1
ATOM 1938 O O . SER A 1 249 ? -11.087 12.593 16.818 1.00 94.69 249 SER A O 1
ATOM 1940 N N . THR A 1 250 ? -11.007 11.949 14.667 1.00 88.12 250 THR A N 1
ATOM 1941 C CA . THR A 1 250 ? -12.102 12.813 14.158 1.00 88.12 250 THR A CA 1
ATOM 1942 C C . THR A 1 250 ? -13.510 12.464 14.660 1.00 88.12 250 THR A C 1
ATOM 1944 O O . THR A 1 250 ? -14.455 13.186 14.380 1.00 88.12 250 THR A O 1
ATOM 1947 N N . GLU A 1 251 ? -13.668 11.374 15.415 1.00 84.44 251 GLU A N 1
ATOM 1948 C CA . GLU A 1 251 ? -14.947 10.808 15.899 1.00 84.44 251 GLU A CA 1
ATOM 1949 C C . GLU A 1 251 ? -15.938 10.356 14.813 1.00 84.44 251 GLU A C 1
ATOM 1951 O O . GLU A 1 251 ? -16.908 9.681 15.144 1.00 84.44 251 GLU A O 1
ATOM 1956 N N . THR A 1 252 ? -15.659 10.636 13.539 1.00 89.94 252 THR A N 1
ATOM 1957 C CA . THR A 1 252 ? -16.527 10.321 12.399 1.00 89.94 252 THR A CA 1
ATOM 1958 C C . THR A 1 252 ? -16.704 8.822 12.183 1.00 89.94 252 THR A C 1
ATOM 1960 O O . THR A 1 252 ? -17.814 8.359 11.945 1.00 89.94 252 THR A O 1
ATOM 1963 N N . TYR A 1 253 ? -15.614 8.055 12.282 1.00 94.56 253 TYR A N 1
ATOM 1964 C CA . TYR A 1 253 ? -15.600 6.634 11.943 1.00 94.56 253 TYR A CA 1
ATOM 1965 C C . TYR A 1 253 ? -15.276 5.766 13.157 1.00 94.56 253 TYR A C 1
ATOM 1967 O O . TYR A 1 253 ? -14.386 6.058 13.966 1.00 94.56 253 TYR A O 1
ATOM 1975 N N . LYS A 1 254 ? -15.981 4.641 13.268 1.00 96.25 254 LYS A N 1
ATOM 1976 C CA . LYS A 1 254 ? -15.763 3.640 14.315 1.00 96.25 254 LYS A CA 1
ATOM 1977 C C . LYS A 1 254 ? -14.601 2.709 13.986 1.00 96.25 254 LYS A C 1
ATOM 1979 O O . LYS A 1 254 ? -13.941 2.220 14.908 1.00 96.25 254 LYS A O 1
ATOM 1984 N N . TYR A 1 255 ? -14.347 2.472 12.703 1.00 97.94 255 TYR A N 1
ATOM 1985 C CA . TYR A 1 255 ? -13.237 1.675 12.204 1.00 97.94 255 TYR A CA 1
ATOM 1986 C C . TYR A 1 255 ? -12.473 2.418 11.112 1.00 97.94 255 TYR A C 1
ATOM 1988 O O . TYR A 1 255 ? -13.064 3.066 10.254 1.00 97.94 255 TYR A O 1
ATOM 1996 N N . VAL A 1 256 ? -11.150 2.276 11.131 1.00 98.19 256 VAL A N 1
ATOM 1997 C CA . VAL A 1 256 ? -10.256 2.749 10.073 1.00 98.19 256 VAL A CA 1
ATOM 1998 C C . VAL A 1 256 ? -9.456 1.560 9.554 1.00 98.19 256 VAL A C 1
ATOM 2000 O O . VAL A 1 256 ? -8.796 0.861 10.328 1.00 98.19 256 VAL A O 1
ATOM 2003 N N . VAL A 1 257 ? -9.537 1.317 8.250 1.00 98.25 257 VAL A N 1
ATOM 2004 C CA . VAL A 1 257 ? -8.822 0.267 7.530 1.00 98.25 257 VAL A CA 1
ATOM 2005 C C . VAL A 1 257 ? -7.645 0.897 6.803 1.00 98.25 257 VAL A C 1
ATOM 2007 O O . VAL A 1 257 ? -7.833 1.660 5.864 1.00 98.25 257 VAL A O 1
ATOM 2010 N N . TRP A 1 258 ? -6.431 0.571 7.229 1.00 98.38 258 TRP A N 1
ATOM 2011 C CA . TRP A 1 258 ? -5.217 0.932 6.507 1.00 98.38 258 TRP A CA 1
ATOM 2012 C C . TRP A 1 258 ? -4.971 -0.033 5.351 1.00 98.38 258 TRP A C 1
ATOM 2014 O O . TRP A 1 258 ? -5.019 -1.248 5.558 1.00 98.38 258 TRP A O 1
ATOM 2024 N N . LEU A 1 259 ? -4.633 0.517 4.186 1.00 98.19 259 LEU A N 1
ATOM 2025 C CA . LEU A 1 259 ? -4.175 -0.208 3.007 1.00 98.19 259 LEU A CA 1
ATOM 2026 C C . LEU A 1 259 ? -2.857 0.428 2.523 1.00 98.19 259 LEU A C 1
ATOM 2028 O O . LEU A 1 259 ? -2.782 1.640 2.316 1.00 98.19 259 LEU A O 1
ATOM 2032 N N . ASP A 1 260 ? -1.802 -0.373 2.362 1.00 97.31 260 ASP A N 1
ATOM 2033 C CA . ASP A 1 260 ? -0.568 0.078 1.708 1.00 97.31 260 ASP A CA 1
ATOM 2034 C C . ASP A 1 260 ? -0.839 0.427 0.237 1.00 97.31 260 ASP A C 1
ATOM 2036 O O . ASP A 1 260 ? -1.775 -0.085 -0.377 1.00 97.31 260 ASP A O 1
ATOM 2040 N N . GLY A 1 261 ? 0.002 1.285 -0.352 1.00 95.31 261 GLY A N 1
ATOM 2041 C CA . GLY A 1 261 ? -0.141 1.707 -1.751 1.00 95.31 261 GLY A CA 1
ATOM 2042 C C . GLY A 1 261 ? -0.124 0.555 -2.765 1.00 95.31 261 GLY A C 1
ATOM 2043 O O . GLY A 1 261 ? -0.571 0.718 -3.889 1.00 95.31 261 GLY A O 1
ATOM 2044 N N . ASP A 1 262 ? 0.374 -0.620 -2.396 1.00 94.25 262 ASP A N 1
ATOM 2045 C CA . ASP A 1 262 ? 0.389 -1.831 -3.220 1.00 94.25 262 ASP A CA 1
ATOM 2046 C C . ASP A 1 262 ? -0.582 -2.925 -2.747 1.00 94.25 262 ASP A C 1
ATOM 2048 O O . ASP A 1 262 ? -0.508 -4.068 -3.210 1.00 94.25 262 ASP A O 1
ATOM 2052 N N . ALA A 1 263 ? -1.500 -2.594 -1.837 1.00 95.62 263 ALA A N 1
ATOM 2053 C CA . ALA A 1 263 ? -2.568 -3.480 -1.403 1.00 95.62 263 ALA A CA 1
ATOM 2054 C C . ALA A 1 263 ? -3.841 -3.206 -2.216 1.00 95.62 263 ALA A C 1
ATOM 2056 O O . ALA A 1 263 ? -4.415 -2.123 -2.130 1.00 95.62 263 ALA A O 1
ATOM 2057 N N . ALA A 1 264 ? -4.314 -4.201 -2.970 1.00 95.62 264 ALA A N 1
ATOM 2058 C CA . ALA A 1 264 ? -5.564 -4.133 -3.728 1.00 95.62 264 ALA A CA 1
ATOM 2059 C C . ALA A 1 264 ? -6.583 -5.157 -3.209 1.00 95.62 264 ALA A C 1
ATOM 2061 O O . ALA A 1 264 ? -6.243 -6.317 -2.958 1.00 95.62 264 ALA A O 1
ATOM 2062 N N . ILE A 1 265 ? -7.844 -4.745 -3.083 1.00 96.38 265 ILE A N 1
ATOM 2063 C CA . ILE A 1 265 ? -8.947 -5.628 -2.695 1.00 96.38 265 ILE A CA 1
ATOM 2064 C C . ILE A 1 265 ? -9.456 -6.361 -3.939 1.00 96.38 265 ILE A C 1
ATOM 2066 O O . ILE A 1 265 ? -10.016 -5.758 -4.848 1.00 96.38 265 ILE A O 1
ATOM 2070 N N . LEU A 1 266 ? -9.249 -7.675 -3.995 1.00 93.62 266 LEU A N 1
ATOM 2071 C CA . LEU A 1 266 ? -9.622 -8.479 -5.166 1.00 93.62 266 LEU A CA 1
ATOM 2072 C C . LEU A 1 266 ? -11.030 -9.078 -5.049 1.00 93.62 266 LEU A C 1
ATOM 2074 O O . LEU A 1 266 ? -11.766 -9.147 -6.029 1.00 93.62 266 LEU A O 1
ATOM 2078 N N . ASP A 1 267 ? -11.424 -9.500 -3.849 1.00 94.62 267 ASP A N 1
ATOM 2079 C CA . ASP A 1 267 ? -12.781 -9.980 -3.591 1.00 94.62 267 ASP A CA 1
ATOM 2080 C C . ASP A 1 267 ? -13.692 -8.785 -3.296 1.00 94.62 267 ASP A C 1
ATOM 2082 O O . ASP A 1 267 ? -13.768 -8.296 -2.169 1.00 94.62 267 ASP A O 1
ATOM 2086 N N . GLN A 1 268 ? -14.340 -8.290 -4.349 1.00 94.50 268 GLN A N 1
ATOM 2087 C CA . GLN A 1 268 ? -15.157 -7.082 -4.289 1.00 94.50 268 GLN A CA 1
ATOM 2088 C C . GLN A 1 268 ? -16.496 -7.287 -3.565 1.00 94.50 268 GLN A C 1
ATOM 2090 O O . GLN A 1 268 ? -17.154 -6.309 -3.218 1.00 94.50 268 GLN A O 1
ATOM 2095 N N . ASP A 1 269 ? -16.901 -8.531 -3.308 1.00 95.44 269 ASP A N 1
ATOM 2096 C CA . ASP A 1 269 ? -18.200 -8.846 -2.705 1.00 95.44 269 ASP A CA 1
ATOM 2097 C C . ASP A 1 269 ? -18.087 -9.100 -1.197 1.00 95.44 269 ASP A C 1
ATOM 2099 O O . ASP A 1 269 ? -19.054 -8.940 -0.450 1.00 95.44 269 ASP A O 1
ATOM 2103 N N . LYS A 1 270 ? -16.893 -9.450 -0.713 1.00 96.31 270 LYS A N 1
ATOM 2104 C CA . LYS A 1 270 ? -16.650 -9.685 0.709 1.00 96.31 270 LYS A CA 1
ATOM 2105 C C . LYS A 1 270 ? -16.455 -8.378 1.476 1.00 96.31 270 LYS A C 1
ATOM 2107 O O . LYS A 1 270 ? -15.487 -7.658 1.253 1.00 96.31 270 LYS A O 1
ATOM 2112 N N . SER A 1 271 ? -17.339 -8.109 2.433 1.00 96.62 271 SER A N 1
ATOM 2113 C CA . SER A 1 271 ? -17.350 -6.866 3.216 1.00 96.62 271 SER A CA 1
ATOM 2114 C C . SER A 1 271 ? -16.364 -6.872 4.402 1.00 96.62 271 SER A C 1
ATOM 2116 O O . SER A 1 271 ? -16.029 -7.937 4.948 1.00 96.62 271 SER A O 1
ATOM 2118 N N . PHE A 1 272 ? -15.932 -5.688 4.861 1.00 96.75 272 PHE A N 1
ATOM 2119 C CA . PHE A 1 272 ? -15.065 -5.547 6.041 1.00 96.75 272 PHE A CA 1
ATOM 2120 C C . PHE A 1 272 ? -15.766 -5.895 7.359 1.00 96.75 272 PHE A C 1
ATOM 2122 O O . PHE A 1 272 ? -15.121 -6.407 8.281 1.00 96.75 272 PHE A O 1
ATOM 2129 N N . GLU A 1 273 ? -17.085 -5.711 7.449 1.00 96.62 273 GLU A N 1
ATOM 2130 C CA . GLU A 1 273 ? -17.879 -6.116 8.614 1.00 96.62 273 GLU A CA 1
ATOM 2131 C C . GLU A 1 273 ? -17.702 -7.601 8.903 1.00 96.62 273 GLU A C 1
ATOM 2133 O O . GLU A 1 273 ? -17.601 -7.989 10.066 1.00 96.62 273 GLU A O 1
ATOM 2138 N N . SER A 1 274 ? -17.606 -8.438 7.863 1.00 95.25 274 SER A N 1
ATOM 2139 C CA . SER A 1 274 ? -17.419 -9.879 8.034 1.00 95.25 274 SER A CA 1
ATOM 2140 C C . SER A 1 274 ? -16.156 -10.205 8.847 1.00 95.25 274 SER A C 1
ATOM 2142 O O . SER A 1 274 ? -16.194 -11.077 9.719 1.00 95.25 274 SER A O 1
ATOM 2144 N N . PHE A 1 275 ? -15.058 -9.473 8.631 1.00 95.38 275 PHE A N 1
ATOM 2145 C CA . PHE A 1 275 ? -13.810 -9.625 9.383 1.00 95.38 275 PHE A CA 1
ATOM 2146 C C . PHE A 1 275 ? -13.917 -9.009 10.784 1.00 95.38 275 PHE A C 1
ATOM 2148 O O . PHE A 1 275 ? -13.470 -9.607 11.765 1.00 95.38 275 PHE A O 1
ATOM 2155 N N . ILE A 1 276 ? -14.565 -7.848 10.907 1.00 96.38 276 ILE A N 1
ATOM 2156 C CA . ILE A 1 276 ? -14.792 -7.170 12.191 1.00 96.38 276 ILE A CA 1
ATOM 2157 C C . ILE A 1 276 ? -15.642 -8.035 13.137 1.00 96.38 276 ILE A C 1
ATOM 2159 O O . ILE A 1 276 ? -15.319 -8.163 14.323 1.00 96.38 276 ILE A O 1
ATOM 2163 N N . HIS A 1 277 ? -16.696 -8.672 12.624 1.00 95.88 277 HIS A N 1
ATOM 2164 C CA . HIS A 1 277 ? -17.537 -9.596 13.384 1.00 95.88 277 HIS A CA 1
ATOM 2165 C C . HIS A 1 277 ? -16.745 -10.820 13.857 1.00 95.88 277 HIS A C 1
ATOM 2167 O O . HIS A 1 277 ? -16.816 -11.182 15.035 1.00 95.88 277 HIS A O 1
ATOM 2173 N N . GLN A 1 278 ? -15.933 -11.419 12.979 1.00 95.50 278 GLN A N 1
ATOM 2174 C CA . GLN A 1 278 ? -15.056 -12.544 13.331 1.00 95.50 278 GLN A CA 1
ATOM 2175 C C . GLN A 1 278 ? -14.036 -12.177 14.411 1.00 95.50 278 GLN A C 1
ATOM 2177 O O . GLN A 1 278 ? -13.713 -13.000 15.269 1.00 95.50 278 GLN A O 1
ATOM 2182 N N . ALA A 1 279 ? -13.583 -10.924 14.426 1.00 95.62 279 ALA A N 1
ATOM 2183 C CA . ALA A 1 279 ? -12.667 -10.420 15.433 1.00 95.62 279 ALA A CA 1
ATOM 2184 C C . ALA A 1 279 ? -13.310 -10.218 16.815 1.00 95.62 279 ALA A C 1
ATOM 2186 O O . ALA A 1 279 ? -12.598 -9.863 17.748 1.00 95.62 279 ALA A O 1
ATOM 2187 N N . LYS A 1 280 ? -14.621 -10.442 17.002 1.00 95.75 280 LYS A N 1
ATOM 2188 C CA . LYS A 1 280 ? -15.294 -10.460 18.322 1.00 95.75 280 LYS A CA 1
ATOM 2189 C C . LYS A 1 280 ? -14.950 -9.250 19.208 1.00 95.75 280 LYS A C 1
ATOM 2191 O O . LYS A 1 280 ? -14.663 -9.383 20.396 1.00 95.75 280 LYS A O 1
ATOM 2196 N N . GLY A 1 281 ? -14.950 -8.057 18.614 1.00 93.88 281 GLY A N 1
ATOM 2197 C CA . GLY A 1 281 ? -14.762 -6.791 19.329 1.00 93.88 281 GLY A CA 1
ATOM 2198 C C . GLY A 1 281 ? -13.312 -6.370 19.597 1.00 93.88 281 GLY A C 1
ATOM 2199 O O . GLY A 1 281 ? -13.117 -5.372 20.297 1.00 93.88 281 GLY A O 1
ATOM 2200 N N . ARG A 1 282 ? -12.311 -7.071 19.042 1.00 97.81 282 ARG A N 1
ATOM 2201 C CA . ARG A 1 282 ? -10.889 -6.684 19.130 1.00 97.81 282 ARG A CA 1
ATOM 2202 C C . ARG A 1 282 ? -10.650 -5.281 18.564 1.00 97.81 282 ARG A C 1
ATOM 2204 O O . ARG A 1 282 ? -11.361 -4.816 17.676 1.00 97.81 282 ARG A O 1
ATOM 2211 N N . HIS A 1 283 ? -9.637 -4.607 19.105 1.00 98.12 283 HIS A N 1
ATOM 2212 C CA . HIS A 1 283 ? -9.302 -3.233 18.721 1.00 98.12 283 HIS A CA 1
ATOM 2213 C C . HIS A 1 283 ? -8.409 -3.131 17.485 1.00 98.12 283 HIS A C 1
ATOM 2215 O O . HIS A 1 283 ? -8.392 -2.091 16.836 1.00 98.12 283 HIS A O 1
ATOM 2221 N N . LEU A 1 284 ? -7.677 -4.200 17.183 1.00 98.06 284 LEU A N 1
ATOM 2222 C CA . LEU A 1 284 ? -6.730 -4.280 16.087 1.00 98.06 284 LEU A CA 1
ATOM 2223 C C . LEU A 1 284 ? -6.836 -5.665 15.452 1.00 98.06 284 LEU A C 1
ATOM 2225 O O . LEU A 1 284 ? -6.794 -6.672 16.165 1.00 98.06 284 LEU A O 1
ATOM 2229 N N . ILE A 1 285 ? -6.980 -5.693 14.132 1.00 97.62 285 ILE A N 1
ATOM 2230 C CA . ILE A 1 285 ? -6.945 -6.896 13.303 1.00 97.62 285 ILE A CA 1
ATOM 2231 C C . ILE A 1 285 ? -5.765 -6.734 12.348 1.00 97.62 285 ILE A C 1
ATOM 2233 O O . ILE A 1 285 ? -5.666 -5.721 11.653 1.00 97.62 285 ILE A O 1
ATOM 2237 N N . LEU A 1 286 ? -4.871 -7.718 12.354 1.00 94.81 286 LEU A N 1
ATOM 2238 C CA . LEU A 1 286 ? -3.677 -7.777 11.518 1.00 94.81 286 LEU A CA 1
ATOM 2239 C C . LEU A 1 286 ? -3.696 -9.071 10.716 1.00 94.81 286 LEU A C 1
ATOM 2241 O O . LEU A 1 286 ? -4.283 -10.065 11.148 1.00 94.81 286 LEU A O 1
ATOM 2245 N N . GLN A 1 287 ? -3.012 -9.053 9.583 1.00 90.38 287 GLN A N 1
ATOM 2246 C CA . GLN A 1 287 ? -2.770 -10.242 8.788 1.00 90.38 287 GLN A CA 1
ATOM 2247 C C . GLN A 1 287 ? -1.504 -10.963 9.277 1.00 90.38 287 GLN A C 1
ATOM 2249 O O . GLN A 1 287 ? -0.502 -10.325 9.611 1.00 90.38 287 GLN A O 1
ATOM 2254 N N . GLU A 1 288 ? -1.548 -12.296 9.305 1.00 90.12 288 GLU A N 1
ATOM 2255 C CA . GLU A 1 288 ? -0.345 -13.120 9.440 1.00 90.12 288 GLU A CA 1
ATOM 2256 C C . GLU A 1 288 ? 0.484 -13.021 8.161 1.00 90.12 288 GLU A C 1
ATOM 2258 O O . GLU A 1 288 ? -0.040 -13.111 7.049 1.00 90.12 288 GLU A O 1
ATOM 2263 N N . ASP A 1 289 ? 1.785 -12.831 8.321 1.00 86.31 289 ASP A N 1
ATOM 2264 C CA . ASP A 1 289 ? 2.714 -12.861 7.199 1.00 86.31 289 ASP A CA 1
ATOM 2265 C C . ASP A 1 289 ? 3.330 -14.264 7.096 1.00 86.31 289 ASP A C 1
ATOM 2267 O O . ASP A 1 289 ? 3.510 -14.961 8.096 1.00 86.31 289 ASP A O 1
ATOM 2271 N N . LEU A 1 290 ? 3.597 -14.701 5.867 1.00 80.12 290 LEU A N 1
ATOM 2272 C CA . LEU A 1 290 ? 4.157 -16.023 5.580 1.00 80.12 290 LEU A CA 1
ATOM 2273 C C . LEU A 1 290 ? 5.681 -16.051 5.767 1.00 80.12 290 LEU A C 1
ATOM 2275 O O . LEU A 1 290 ? 6.293 -17.118 5.720 1.00 80.12 290 LEU A O 1
ATOM 2279 N N . SER A 1 291 ? 6.301 -14.885 5.958 1.00 76.69 291 SER A N 1
ATOM 2280 C CA . SER A 1 291 ? 7.714 -14.756 6.298 1.00 76.69 291 SER A CA 1
ATOM 2281 C C . SER A 1 291 ? 8.012 -15.353 7.680 1.00 76.69 291 SER A C 1
ATOM 2283 O O . SER A 1 291 ? 7.316 -15.111 8.664 1.00 76.69 291 SER A O 1
ATOM 2285 N N . ALA A 1 292 ? 9.105 -16.113 7.783 1.00 75.69 292 ALA A N 1
ATOM 2286 C CA . ALA A 1 292 ? 9.585 -16.609 9.073 1.00 75.69 292 ALA A CA 1
ATOM 2287 C C . ALA A 1 292 ? 10.121 -15.467 9.962 1.00 75.69 292 ALA A C 1
ATOM 2289 O O . ALA A 1 292 ? 10.131 -15.568 11.190 1.00 75.69 292 ALA A O 1
ATOM 2290 N N . GLU A 1 293 ? 10.569 -14.381 9.333 1.00 70.12 293 GLU A N 1
ATOM 2291 C CA . GLU A 1 293 ? 11.231 -13.235 9.951 1.00 70.12 293 GLU A CA 1
ATOM 2292 C C . GLU A 1 293 ? 10.243 -12.184 10.463 1.00 70.12 293 GLU A C 1
ATOM 2294 O O . GLU A 1 293 ? 10.504 -11.517 11.465 1.00 70.12 293 GLU A O 1
ATOM 2299 N N . CYS A 1 294 ? 9.105 -12.042 9.790 1.00 77.62 294 CYS A N 1
ATOM 2300 C CA . CYS A 1 294 ? 8.033 -11.148 10.183 1.00 77.62 294 CYS A CA 1
ATOM 2301 C C . CYS A 1 294 ? 6.754 -11.967 10.231 1.00 77.62 294 CYS A C 1
ATOM 2303 O O . CYS A 1 294 ? 6.302 -12.427 9.200 1.00 77.62 294 CYS A O 1
ATOM 2305 N N . ARG A 1 295 ? 6.176 -12.165 11.421 1.00 86.81 295 ARG A N 1
ATOM 2306 C CA . ARG A 1 295 ? 4.943 -12.964 11.579 1.00 86.81 295 ARG A CA 1
ATOM 2307 C C . ARG A 1 295 ? 3.668 -12.185 11.277 1.00 86.81 295 ARG A C 1
ATOM 2309 O O . ARG A 1 295 ? 2.582 -12.754 11.284 1.00 86.81 295 ARG A O 1
ATOM 2316 N N . VAL A 1 296 ? 3.785 -10.874 11.094 1.00 91.12 296 VAL A N 1
ATOM 2317 C CA . VAL A 1 296 ? 2.652 -9.973 10.891 1.00 91.12 296 VAL A CA 1
ATOM 2318 C C . VAL A 1 296 ? 2.905 -9.085 9.689 1.00 91.12 296 VAL A C 1
ATOM 2320 O O . VAL A 1 296 ? 4.013 -8.581 9.510 1.00 91.12 296 VAL A O 1
ATOM 2323 N N . ASN A 1 297 ? 1.865 -8.872 8.893 1.00 90.88 297 ASN A N 1
ATOM 2324 C CA . ASN A 1 297 ? 1.883 -7.947 7.779 1.00 90.88 297 ASN A CA 1
ATOM 2325 C C . ASN A 1 297 ? 1.091 -6.693 8.163 1.00 90.88 297 ASN A C 1
ATOM 2327 O O . ASN A 1 297 ? -0.060 -6.777 8.591 1.00 90.88 297 ASN A O 1
ATOM 2331 N N . CYS A 1 298 ? 1.716 -5.527 8.012 1.00 93.62 298 CYS A N 1
ATOM 2332 C CA . CYS A 1 298 ? 1.103 -4.229 8.312 1.00 93.62 298 CYS A CA 1
ATOM 2333 C C . CYS A 1 298 ? 0.685 -3.470 7.041 1.00 93.62 298 CYS A C 1
ATOM 2335 O O . CYS A 1 298 ? 0.542 -2.244 7.082 1.00 93.62 298 CYS A O 1
ATOM 2337 N N . GLY A 1 299 ? 0.550 -4.178 5.917 1.00 94.75 299 GLY A N 1
ATOM 2338 C CA . GLY A 1 299 ? 0.056 -3.629 4.658 1.00 94.75 299 GLY A CA 1
ATOM 2339 C C . GLY A 1 299 ? -1.462 -3.575 4.581 1.00 94.75 299 GLY A C 1
ATOM 2340 O O . GLY A 1 299 ? -2.003 -2.725 3.885 1.00 94.75 299 GLY A O 1
ATOM 2341 N N . VAL A 1 300 ? -2.154 -4.396 5.374 1.00 96.69 300 VAL A N 1
ATOM 2342 C CA . VAL A 1 300 ? -3.594 -4.279 5.619 1.00 96.69 300 VAL A CA 1
ATOM 2343 C C . VAL A 1 300 ? -3.843 -4.393 7.117 1.00 96.69 300 VAL A C 1
ATOM 2345 O O . VAL A 1 300 ? -3.454 -5.376 7.748 1.00 96.69 300 VAL A O 1
ATOM 2348 N N . MET A 1 301 ? -4.471 -3.380 7.710 1.00 97.69 301 MET A N 1
ATOM 2349 C CA . MET A 1 301 ? -4.760 -3.359 9.148 1.00 97.69 301 MET A CA 1
ATOM 2350 C C . MET A 1 301 ? -6.134 -2.759 9.404 1.00 97.69 301 MET A C 1
ATOM 2352 O O . MET A 1 301 ? -6.480 -1.748 8.806 1.00 97.69 301 MET A O 1
ATOM 2356 N N . ILE A 1 302 ? -6.892 -3.323 10.344 1.00 98.25 302 ILE A N 1
ATOM 2357 C CA . ILE A 1 302 ? -8.188 -2.766 10.753 1.00 98.25 302 ILE A CA 1
ATOM 2358 C C . ILE A 1 302 ? -8.084 -2.299 12.198 1.00 98.25 302 ILE A C 1
ATOM 2360 O O . ILE A 1 302 ? -7.850 -3.098 13.109 1.00 98.25 302 ILE A O 1
ATOM 2364 N N . PHE A 1 303 ? -8.296 -1.006 12.408 1.00 98.38 303 PHE A N 1
ATOM 2365 C CA . PHE A 1 303 ? -8.301 -0.374 13.717 1.00 98.38 303 PHE A CA 1
ATOM 2366 C C . PHE A 1 303 ? -9.721 -0.015 14.123 1.00 98.38 303 PHE A C 1
ATOM 2368 O O . PHE A 1 303 ? -10.414 0.710 13.420 1.00 98.38 303 PHE A O 1
ATOM 2375 N N . ARG A 1 304 ? -10.139 -0.454 15.308 1.00 98.00 304 ARG A N 1
ATOM 2376 C CA . ARG A 1 304 ? -11.316 0.095 15.981 1.00 98.00 304 ARG A CA 1
ATOM 2377 C C . ARG A 1 304 ? -10.917 1.379 16.694 1.00 98.00 304 ARG A C 1
ATOM 2379 O O . ARG A 1 304 ? -9.956 1.372 17.468 1.00 98.00 304 ARG A O 1
ATOM 2386 N N . ARG A 1 305 ? -11.700 2.443 16.547 1.00 97.69 305 ARG A N 1
ATOM 2387 C CA . ARG A 1 305 ? -11.570 3.646 17.367 1.00 97.69 305 ARG A CA 1
ATOM 2388 C C . ARG A 1 305 ? -11.844 3.300 18.831 1.00 97.69 305 ARG A C 1
ATOM 2390 O O . ARG A 1 305 ? -12.919 2.825 19.199 1.00 97.69 305 ARG A O 1
ATOM 2397 N N . SER A 1 306 ? -10.839 3.497 19.676 1.00 97.62 306 SER A N 1
ATOM 2398 C CA . SER A 1 306 ? -10.925 3.309 21.123 1.00 97.62 306 SER A CA 1
ATOM 2399 C C . SER A 1 306 ? -9.761 4.014 21.815 1.00 97.62 306 SER A C 1
ATOM 2401 O O . SER A 1 306 ? -8.727 4.280 21.197 1.00 97.62 306 SER A O 1
ATOM 2403 N N . ASN A 1 307 ? -9.880 4.233 23.126 1.00 97.56 307 ASN A N 1
ATOM 2404 C CA . ASN A 1 307 ? -8.770 4.746 23.936 1.00 97.56 307 ASN A CA 1
ATOM 2405 C C . ASN A 1 307 ? -7.532 3.846 23.856 1.00 97.56 307 ASN A C 1
ATOM 2407 O O . ASN A 1 307 ? -6.406 4.343 23.872 1.00 97.56 307 ASN A O 1
ATOM 2411 N N . TRP A 1 308 ? -7.732 2.530 23.732 1.00 98.06 308 TRP A N 1
ATOM 2412 C CA . TRP A 1 308 ? -6.638 1.577 23.568 1.00 98.06 308 TRP A CA 1
ATOM 2413 C C . TRP A 1 308 ? -5.876 1.830 22.264 1.00 98.06 308 TRP A C 1
ATOM 2415 O O . TRP A 1 308 ? -4.654 1.954 22.290 1.00 98.06 308 TRP A O 1
ATOM 2425 N N . THR A 1 309 ? -6.586 1.991 21.145 1.00 97.94 309 THR A N 1
ATOM 2426 C CA . THR A 1 309 ? -5.979 2.243 19.831 1.00 97.94 309 THR A CA 1
ATOM 2427 C C . THR A 1 309 ? -5.247 3.582 19.790 1.00 97.94 309 THR A C 1
ATOM 2429 O O . THR A 1 309 ? -4.104 3.644 19.342 1.00 97.94 309 THR A O 1
ATOM 2432 N N . LEU A 1 310 ? -5.866 4.647 20.308 1.00 97.06 310 LEU A N 1
ATOM 2433 C CA . LEU A 1 310 ? -5.234 5.968 20.378 1.00 97.06 310 LEU A CA 1
ATOM 2434 C C . LEU A 1 310 ? -3.975 5.935 21.256 1.00 97.06 310 LEU A C 1
ATOM 2436 O O . LEU A 1 310 ? -2.944 6.502 20.894 1.00 97.06 310 LEU A O 1
ATOM 2440 N N . THR A 1 311 ? -4.020 5.199 22.371 1.00 96.38 311 THR A N 1
ATOM 2441 C CA . THR A 1 311 ? -2.849 4.980 23.231 1.00 96.38 311 THR A CA 1
ATOM 2442 C C . THR A 1 311 ? -1.762 4.194 22.505 1.00 96.38 311 THR A C 1
ATOM 2444 O O . THR A 1 311 ? -0.601 4.594 22.568 1.00 96.38 311 THR A O 1
ATOM 2447 N N . LEU A 1 312 ? -2.110 3.120 21.788 1.00 95.81 312 LEU A N 1
ATOM 2448 C CA . LEU A 1 312 ? -1.160 2.338 20.995 1.00 95.81 312 LEU A CA 1
ATOM 2449 C C . LEU A 1 312 ? -0.459 3.219 19.958 1.00 95.81 312 LEU A C 1
ATOM 2451 O O . LEU A 1 312 ? 0.766 3.249 19.922 1.00 95.81 312 LEU A O 1
ATOM 2455 N N . LEU A 1 313 ? -1.212 3.960 19.144 1.00 95.75 313 LEU A N 1
ATOM 2456 C CA . LEU A 1 313 ? -0.645 4.813 18.099 1.00 95.75 313 LEU A CA 1
ATOM 2457 C C . LEU A 1 313 ? 0.204 5.949 18.679 1.00 95.75 313 LEU A C 1
ATOM 2459 O O . LEU A 1 313 ? 1.253 6.275 18.125 1.00 95.75 313 LEU A O 1
ATOM 2463 N N . ARG A 1 314 ? -0.194 6.512 19.827 1.00 94.69 314 ARG A N 1
ATOM 2464 C CA . ARG A 1 314 ? 0.638 7.460 20.577 1.00 94.69 314 ARG A CA 1
ATOM 2465 C C . ARG A 1 314 ? 1.951 6.815 21.016 1.00 94.69 314 ARG A C 1
ATOM 2467 O O . ARG A 1 314 ? 3.004 7.388 20.779 1.00 94.69 314 ARG A O 1
ATOM 2474 N N . LEU A 1 315 ? 1.914 5.619 21.604 1.00 92.62 315 LEU A N 1
ATOM 2475 C CA . LEU A 1 315 ? 3.118 4.900 22.037 1.00 92.62 315 LEU A CA 1
ATOM 2476 C C . LEU A 1 315 ? 4.009 4.488 20.858 1.00 92.62 315 LEU A C 1
ATOM 2478 O O . LEU A 1 315 ? 5.228 4.575 20.970 1.00 92.62 315 LEU A O 1
ATOM 2482 N N . LEU A 1 316 ? 3.432 4.094 19.722 1.00 91.00 316 LEU A N 1
ATOM 2483 C CA . LEU A 1 316 ? 4.179 3.844 18.488 1.00 91.00 316 LEU A CA 1
ATOM 2484 C C . LEU A 1 316 ? 4.845 5.127 17.988 1.00 91.00 316 LEU A C 1
ATOM 2486 O O . LEU A 1 316 ? 6.013 5.108 17.603 1.00 91.00 316 LEU A O 1
ATOM 2490 N N . TRP A 1 317 ? 4.140 6.254 18.039 1.00 91.94 317 TRP A N 1
ATOM 2491 C CA . TRP A 1 317 ? 4.673 7.531 17.584 1.00 91.94 317 TRP A CA 1
ATOM 2492 C C . TRP A 1 317 ? 5.687 8.150 18.547 1.00 91.94 317 TRP A C 1
ATOM 2494 O O . TRP A 1 317 ? 6.645 8.748 18.094 1.00 91.94 317 TRP A O 1
ATOM 2504 N N . GLU A 1 318 ? 5.531 8.035 19.859 1.00 89.44 318 GLU A N 1
ATOM 2505 C CA . GLU A 1 318 ? 6.344 8.782 20.837 1.00 89.44 318 GLU A CA 1
ATOM 2506 C C . GLU A 1 318 ? 7.344 7.894 21.587 1.00 89.44 318 GLU A C 1
ATOM 2508 O O . GLU A 1 318 ? 8.344 8.383 22.127 1.00 89.44 318 GLU A O 1
ATOM 2513 N N . GLY A 1 319 ? 7.087 6.586 21.628 1.00 82.44 319 GLY A N 1
ATOM 2514 C CA . GLY A 1 319 ? 7.787 5.632 22.474 1.00 82.44 319 GLY A CA 1
ATOM 2515 C C . GLY A 1 319 ? 9.264 5.463 22.134 1.00 82.44 319 GLY A C 1
ATOM 2516 O O . GLY A 1 319 ? 9.692 5.483 20.983 1.00 82.44 319 GLY A O 1
ATOM 2517 N N . ASN A 1 320 ? 10.075 5.225 23.162 1.00 72.69 320 ASN A N 1
ATOM 2518 C CA . ASN A 1 320 ? 11.521 5.050 23.003 1.00 72.69 320 ASN A CA 1
ATOM 2519 C C . ASN A 1 320 ? 11.896 3.797 22.189 1.00 72.69 320 ASN A C 1
ATOM 2521 O O . ASN A 1 320 ? 12.963 3.761 21.581 1.00 72.69 320 ASN A O 1
ATOM 2525 N N . LEU A 1 321 ? 11.032 2.775 22.168 1.00 69.50 321 LEU A N 1
ATOM 2526 C CA . LEU A 1 321 ? 11.254 1.564 21.375 1.00 69.50 321 LEU A CA 1
ATOM 2527 C C . LEU A 1 321 ? 11.112 1.835 19.886 1.00 69.50 321 LEU A C 1
ATOM 2529 O O . LEU A 1 321 ? 11.981 1.431 19.122 1.00 69.50 321 LEU A O 1
ATOM 2533 N N . SER A 1 322 ? 10.087 2.586 19.481 1.00 69.06 322 SER A N 1
ATOM 2534 C CA . SER A 1 322 ? 9.991 3.004 18.091 1.00 69.06 322 SER A CA 1
ATOM 2535 C C . SER A 1 322 ? 11.181 3.886 17.732 1.00 69.06 322 SER A C 1
ATOM 2537 O O . SER A 1 322 ? 11.729 3.720 16.647 1.00 69.06 322 SER A O 1
ATOM 2539 N N . ARG A 1 323 ? 11.653 4.745 18.666 1.00 65.12 323 ARG A N 1
ATOM 2540 C CA . ARG A 1 323 ? 12.816 5.641 18.470 1.00 65.12 323 ARG A CA 1
ATOM 2541 C C . ARG A 1 323 ? 14.046 4.983 17.860 1.00 65.12 323 ARG A C 1
ATOM 2543 O O . ARG A 1 323 ? 14.707 5.581 17.020 1.00 65.12 323 ARG A O 1
ATOM 2550 N N . ARG A 1 324 ? 14.291 3.733 18.237 1.00 60.03 324 ARG A N 1
ATOM 2551 C CA . ARG A 1 324 ? 15.420 2.922 17.766 1.00 60.03 324 ARG A CA 1
ATOM 2552 C C . ARG A 1 324 ? 15.279 2.429 16.321 1.00 60.03 324 ARG A C 1
ATOM 2554 O O . ARG A 1 324 ? 16.269 1.986 15.745 1.00 60.03 324 ARG A O 1
ATOM 2561 N N . HIS A 1 325 ? 14.077 2.491 15.757 1.00 63.38 325 HIS A N 1
ATOM 2562 C CA . HIS A 1 325 ? 13.722 1.921 14.459 1.00 63.38 325 HIS A CA 1
ATOM 2563 C C . HIS A 1 325 ? 13.250 2.960 13.431 1.00 63.38 325 HIS A C 1
ATOM 2565 O O . HIS A 1 325 ? 12.890 2.567 12.328 1.00 63.38 325 HIS A O 1
ATOM 2571 N N . HIS A 1 326 ? 13.257 4.263 13.742 1.00 61.41 326 HIS A N 1
ATOM 2572 C CA . HIS A 1 326 ? 12.846 5.274 12.750 1.00 61.41 326 HIS A CA 1
ATOM 2573 C C . HIS A 1 326 ? 13.872 5.463 11.654 1.00 61.41 326 HIS A C 1
ATOM 2575 O O . HIS A 1 326 ? 13.493 5.399 10.497 1.00 61.41 326 HIS A O 1
ATOM 2581 N N . CYS A 1 327 ? 15.150 5.540 12.030 1.00 54.91 327 CYS A N 1
ATOM 2582 C CA . CYS A 1 327 ? 16.273 5.790 11.124 1.00 54.91 327 CYS A CA 1
ATOM 2583 C C . CYS A 1 327 ? 16.777 4.552 10.382 1.00 54.91 327 CYS A C 1
ATOM 2585 O O . CYS A 1 327 ? 17.901 4.538 9.882 1.00 54.91 327 CYS A O 1
ATOM 2587 N N . LYS A 1 328 ? 16.006 3.461 10.376 1.00 56.50 328 LYS A N 1
ATOM 2588 C CA . LYS A 1 328 ? 16.414 2.219 9.721 1.00 56.50 328 LYS A CA 1
ATOM 2589 C C . LYS A 1 328 ? 15.388 1.844 8.661 1.00 56.50 328 LYS A C 1
ATOM 2591 O O . LYS A 1 328 ? 14.278 1.453 9.021 1.00 56.50 328 LYS A O 1
ATOM 2596 N N . PRO A 1 329 ? 15.757 1.883 7.368 1.00 55.12 329 PRO A N 1
ATOM 2597 C CA . PRO A 1 329 ? 14.974 1.226 6.335 1.00 55.12 329 PRO A CA 1
ATOM 2598 C C . PRO A 1 329 ? 14.726 -0.230 6.747 1.00 55.12 329 PRO A C 1
ATOM 2600 O O . PRO A 1 329 ? 15.653 -0.917 7.183 1.00 55.12 329 PRO A O 1
ATOM 2603 N N . TYR A 1 330 ? 13.492 -0.717 6.603 1.00 54.66 330 TYR A N 1
ATOM 2604 C CA . TYR A 1 330 ? 13.096 -2.086 6.973 1.00 54.66 330 TYR A CA 1
ATOM 2605 C C . TYR A 1 330 ? 14.065 -3.155 6.418 1.00 54.66 330 TYR A C 1
ATOM 2607 O O . TYR A 1 330 ? 14.446 -4.105 7.110 1.00 54.66 330 TYR A O 1
ATOM 2615 N N . TYR A 1 331 ? 14.567 -2.946 5.199 1.00 51.59 331 TYR A N 1
ATOM 2616 C CA . TYR A 1 331 ? 15.548 -3.822 4.557 1.00 51.59 331 TYR A CA 1
ATOM 2617 C C . TYR A 1 331 ? 16.938 -3.791 5.213 1.00 51.59 331 TYR A C 1
ATOM 2619 O O . TYR A 1 331 ? 17.581 -4.835 5.320 1.00 51.59 331 TYR A O 1
ATOM 2627 N N . ALA A 1 332 ? 17.374 -2.645 5.743 1.00 50.84 332 ALA A N 1
ATOM 2628 C CA . ALA A 1 332 ? 18.624 -2.543 6.495 1.00 50.84 332 ALA A CA 1
ATOM 2629 C C . ALA A 1 332 ? 18.534 -3.301 7.830 1.00 50.84 332 ALA A C 1
ATOM 2631 O O . ALA A 1 332 ? 19.485 -3.979 8.225 1.00 50.84 332 ALA A O 1
ATOM 2632 N N . SER A 1 333 ? 17.372 -3.266 8.499 1.00 54.94 333 SER A N 1
ATOM 2633 C CA . SER A 1 333 ? 17.143 -4.089 9.694 1.00 54.94 333 SER A CA 1
ATOM 2634 C C . SER A 1 333 ? 17.078 -5.584 9.384 1.00 54.94 333 SER A C 1
ATOM 2636 O O . SER A 1 333 ? 17.626 -6.369 10.153 1.00 54.94 333 SER A O 1
ATOM 2638 N N . ARG A 1 334 ? 16.499 -5.989 8.244 1.00 57.31 334 ARG A N 1
ATOM 2639 C CA . ARG A 1 334 ? 16.443 -7.396 7.815 1.00 57.31 334 ARG A CA 1
ATOM 2640 C C . ARG A 1 334 ? 17.836 -7.985 7.623 1.00 57.31 334 ARG A C 1
ATOM 2642 O O . ARG A 1 334 ? 18.133 -9.034 8.184 1.00 57.31 334 ARG A O 1
ATOM 2649 N N . THR A 1 335 ? 18.703 -7.307 6.875 1.00 54.38 335 THR A N 1
ATOM 2650 C CA . THR A 1 335 ? 20.070 -7.789 6.641 1.00 54.38 335 THR A CA 1
ATOM 2651 C C . THR A 1 335 ? 20.869 -7.848 7.943 1.00 54.38 335 THR A C 1
ATOM 2653 O O . THR A 1 335 ? 21.527 -8.851 8.195 1.00 54.38 335 THR A O 1
ATOM 2656 N N . GLN A 1 336 ? 20.744 -6.846 8.822 1.00 56.38 336 GLN A N 1
ATOM 2657 C CA . GLN A 1 336 ? 21.390 -6.870 10.142 1.00 56.38 336 GLN A CA 1
ATOM 2658 C C . GLN A 1 336 ? 20.864 -7.999 11.041 1.00 56.38 336 GLN A C 1
ATOM 2660 O O . GLN A 1 336 ? 21.649 -8.634 11.739 1.00 56.38 336 GLN A O 1
ATOM 2665 N N . MET A 1 337 ? 19.558 -8.281 11.023 1.00 57.06 337 MET A N 1
ATOM 2666 C CA . MET A 1 337 ? 18.968 -9.382 11.793 1.00 57.06 337 MET A CA 1
ATOM 2667 C C . MET A 1 337 ? 19.408 -10.748 11.267 1.00 57.06 337 MET A C 1
ATOM 2669 O O . MET A 1 337 ? 19.765 -11.611 12.062 1.00 57.06 337 MET A O 1
ATOM 2673 N N . LEU A 1 338 ? 19.447 -10.935 9.945 1.00 55.25 338 LEU A N 1
ATOM 2674 C CA . LEU A 1 338 ? 19.955 -12.162 9.326 1.00 55.25 338 LEU A CA 1
ATOM 2675 C C . LEU A 1 338 ? 21.452 -12.359 9.610 1.00 55.25 338 LEU A C 1
ATOM 2677 O O . LEU A 1 338 ? 21.887 -13.473 9.896 1.00 55.25 338 LEU A O 1
ATOM 2681 N N . GLN A 1 339 ? 22.238 -11.278 9.589 1.00 60.72 339 GLN A N 1
ATOM 2682 C CA . GLN A 1 339 ? 23.654 -11.309 9.965 1.00 60.72 339 GLN A CA 1
ATOM 2683 C C . GLN A 1 339 ? 23.824 -11.683 11.444 1.00 60.72 339 GLN A C 1
ATOM 2685 O O . GLN A 1 339 ? 24.624 -12.557 11.763 1.00 60.72 339 GLN A O 1
ATOM 2690 N N . ALA A 1 340 ? 23.033 -11.087 12.341 1.00 59.22 340 ALA A N 1
ATOM 2691 C CA . ALA A 1 340 ? 23.066 -11.390 13.772 1.00 59.22 340 ALA A CA 1
ATOM 2692 C C . ALA A 1 340 ? 22.598 -12.820 14.097 1.00 59.22 340 ALA A C 1
ATOM 2694 O O . ALA A 1 340 ? 23.093 -13.427 15.042 1.00 59.22 340 ALA A O 1
ATOM 2695 N N . ALA A 1 341 ? 21.671 -13.370 13.310 1.00 63.72 341 ALA A N 1
ATOM 2696 C CA . ALA A 1 341 ? 21.181 -14.738 13.450 1.00 63.72 341 ALA A CA 1
ATOM 2697 C C . ALA A 1 341 ? 22.084 -15.789 12.773 1.00 63.72 341 ALA A C 1
ATOM 2699 O O . ALA A 1 341 ? 21.749 -16.970 12.800 1.00 63.72 341 ALA A O 1
ATOM 2700 N N . GLY A 1 342 ? 23.193 -15.386 12.136 1.00 64.06 342 GLY A N 1
ATOM 2701 C CA . GLY A 1 342 ? 24.080 -16.296 11.400 1.00 64.06 342 GLY A CA 1
ATOM 2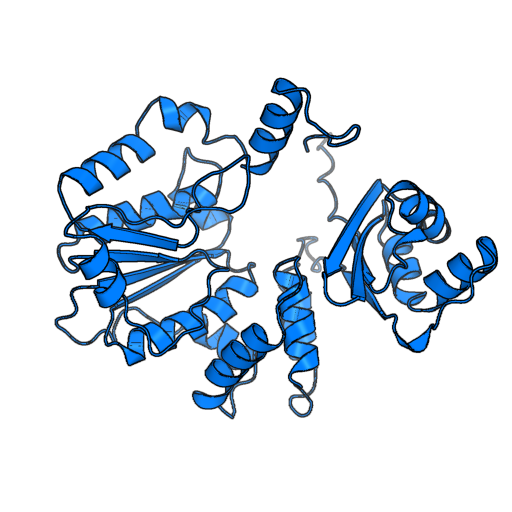702 C C . GLY A 1 342 ? 23.430 -16.948 10.173 1.00 64.06 342 GLY A C 1
ATOM 2703 O O . GLY A 1 342 ? 23.930 -17.950 9.673 1.00 64.06 342 GLY A O 1
ATOM 2704 N N . THR A 1 343 ? 22.308 -16.402 9.699 1.00 54.91 343 THR A N 1
ATOM 2705 C CA . THR A 1 343 ? 21.493 -16.945 8.598 1.00 54.91 343 THR A CA 1
ATOM 2706 C C . THR A 1 343 ? 21.516 -16.064 7.352 1.00 54.91 343 THR A C 1
ATOM 2708 O O . THR A 1 343 ? 20.858 -16.382 6.364 1.00 54.91 343 THR A O 1
ATOM 2711 N N . ALA A 1 344 ? 22.275 -14.964 7.359 1.00 51.66 344 ALA A N 1
ATOM 2712 C CA . ALA A 1 344 ? 22.473 -14.152 6.167 1.00 51.66 344 ALA A CA 1
ATOM 2713 C C . ALA A 1 344 ? 23.178 -14.975 5.073 1.00 51.66 344 ALA A C 1
ATOM 2715 O O . ALA A 1 344 ? 24.294 -15.450 5.300 1.00 51.66 344 ALA A O 1
ATOM 2716 N N . PRO A 1 345 ? 22.580 -15.107 3.875 1.00 49.22 345 PRO A N 1
ATOM 2717 C CA . PRO A 1 345 ? 23.285 -15.626 2.713 1.00 49.22 345 PRO A CA 1
ATOM 2718 C C . PRO A 1 345 ? 24.567 -14.820 2.487 1.00 49.22 345 PRO A C 1
ATOM 2720 O O . PRO A 1 345 ? 24.545 -13.584 2.544 1.00 49.22 345 PRO A O 1
ATOM 2723 N N . ALA A 1 346 ? 25.680 -15.506 2.223 1.00 41.97 346 ALA A N 1
ATOM 2724 C CA . ALA A 1 346 ? 26.936 -14.850 1.883 1.00 41.97 346 ALA A CA 1
ATOM 2725 C C . ALA A 1 346 ? 26.711 -13.904 0.685 1.00 41.97 346 ALA A C 1
ATOM 2727 O O . ALA A 1 346 ? 26.351 -14.351 -0.402 1.00 41.97 346 ALA A O 1
ATOM 2728 N N . GLY A 1 347 ? 26.875 -12.591 0.895 1.00 50.97 347 GLY A N 1
ATOM 2729 C CA . GLY A 1 347 ? 26.785 -11.580 -0.170 1.00 50.97 347 GLY A CA 1
ATOM 2730 C C . GLY A 1 347 ? 25.630 -10.570 -0.097 1.00 50.97 347 GLY A C 1
ATOM 2731 O O . GLY A 1 347 ? 25.503 -9.762 -1.020 1.00 50.97 347 GLY A O 1
ATOM 2732 N N . LEU A 1 348 ? 24.815 -10.558 0.966 1.00 40.16 348 LEU A N 1
ATOM 2733 C CA . LEU A 1 348 ? 23.867 -9.465 1.243 1.00 40.16 348 LEU A CA 1
ATOM 2734 C C . LEU A 1 348 ? 24.575 -8.306 1.968 1.00 40.16 348 LEU A C 1
ATOM 2736 O O . LEU A 1 348 ? 24.730 -8.306 3.190 1.00 40.16 348 LEU A O 1
ATOM 2740 N N . SER A 1 349 ? 25.029 -7.323 1.191 1.00 35.00 349 SER A N 1
ATOM 2741 C CA . SER A 1 349 ? 25.527 -6.035 1.685 1.00 35.00 349 SER A CA 1
ATOM 2742 C C . SER A 1 349 ? 24.350 -5.084 1.930 1.00 35.00 349 SER A C 1
ATOM 2744 O O . SER A 1 349 ? 23.466 -4.953 1.085 1.00 35.00 349 SER A O 1
ATOM 2746 N N . THR A 1 350 ? 24.321 -4.432 3.095 1.00 34.66 350 THR A N 1
ATOM 2747 C CA . THR A 1 350 ? 23.448 -3.279 3.348 1.00 34.66 350 THR A CA 1
ATOM 2748 C C . THR A 1 350 ? 23.998 -2.068 2.597 1.00 34.66 350 THR A C 1
ATOM 2750 O O . THR A 1 350 ? 25.073 -1.585 2.959 1.00 34.66 350 THR A O 1
ATOM 2753 N N . LYS A 1 351 ? 23.267 -1.576 1.594 1.00 30.06 351 LYS A N 1
ATOM 2754 C CA . LYS A 1 351 ? 23.307 -0.155 1.229 1.00 30.06 351 LYS A CA 1
ATOM 2755 C C . LYS A 1 351 ? 22.178 0.556 1.956 1.00 30.06 351 LYS A C 1
ATOM 2757 O O . LYS A 1 351 ? 21.054 0.001 1.948 1.00 30.06 351 LYS A O 1
#

Secondary structure (DSSP, 8-state):
-PPPPPPPPEEEEEE---GGG-SHHHHHHHHTTTS-EEEEEEEEEEETTTEEEEEEEEEESSHHHHHHHHHHTTHHHHHHHHHHT----GGG--EEEE--EE-TT--EEHHHHHHHHHHTS-GGG--HHHHHHHHHHHTTSPPPHHHHHHHHHHHHHT-TT--HHHHHHHHHH--GGGPPTT-SEEEEEEEETT-HHHHHHHHHHHHHHHHHT-EEEEEEE-HHHHHHHHTT---GGGHHHHHHHHHHHSSS-SEEEEEETT-----SSS-HHHHHHHTTT-SEEEEEPS-SS-SEEEEEEEEE-SHHHHHHHHHHHH-HHHHTTTTS-HHHHHHHHHHHTT---TT----

Foldseek 3Di:
DDDDDDDDWFKKKWWDQPPVQQDFVSVQVLLCVLAHWPGKDKDWDDDPPPDIIIMMMTTHPDNSSLVSVQVCFLVSVVVVCVVVVHDDPSVPIGMDTDDQDADPVRDRPLVCCVVVVLVPDDPPDPDLVVQQVVLCVLVVHHDDSLQSVLLVCLVCVVCVPDDLNNQLVCLVVPDQPPQPQDAQEEEEEEDENSRSLLSSQLSQVVVLCVLVSHGYYYHYHHLVVLPVQLPVFDDSVCSQLVVCLVVLPPPRHQKYKYAYSNDHDRPSPDDPVVVVVVVVNDQKDWDQDPDPVGRTDPNIMMGGRDPVRNVVSCCCSPPVVVVVVRPDDPVNVVQVVCVVVVNRDPPDDDD